Protein AF-A0AAX3BFB3-F1 (afdb_monomer_lite)

Sequence (237 aa):
MKQKYKVVHLINGIAAGATKRYEQYGPTQVRDIDVAFHPVLQYPDFSKLENIRQLGLVDVAVANEKDIERTNLFMGTSTTLWVDPLAEAGLLKSGVSVVAFADYDFEKDDPVYGMGPLAGAKILQRESMDRAAQKYGVKAVRICYPAMDTTALGAIPGGLLMFAMTTVILNEKNAFKNLKQLAFETMEMLKQDFNSRELRLDKAFQAILPEFHKRAEALTPADVPGVFEPLTKLDLP

Organism: NCBI:txid2828656

Foldseek 3Di:
DPDDAPADAAEDEDQPLQAAFEPVVPKDKDKAWQFAADPPQGFGDLLDLVRRPDIDIDIHHHDDPVSLVVCLCRLFQVLVVPLVVCVVVVRHAALQYEYEYEDAPDDLPPRGCNRHSVVVRVVNNVVNQVCSCVVHNHQYEYEHDAQARDSSLVSHRRSNLRVQQLQLVCVVVVNDDEPVRSVVQVCVCNDSPNRDNYDYPCPSVVVCVVVSVVCSVVDDRVCSSVSRVVVSVDPHD

pLDDT: mean 91.34, std 9.09, range [43.41, 98.69]

InterPro domains:
  IPR024910 Trans-2-enoyl-CoA reductase catalytic domain, putative [PF12241] (54-177)

Secondary structure (DSSP, 8-state):
-----S---EEE----S-SEEEGGG--EEEEEEEEPBPTTT-SB--SSGGGEEEEEEEEEEEE-HHHHHHHIIIIIIHHHHHHHHHHHTT---TTT-EEEEEE----TT-TTTTSSHHHHHHHHHHHHHHHHHHHH--EEEEEE------TTGGGSTTHHHHHHHHHHHHHHTT----HHHHHHHHGGGGSTT---SEEE--HHHHHHHHHHHHHHHH--TTTHHHHHGGGGGS---

Structure (mmCIF, N/CA/C/O backbone):
data_AF-A0AAX3BFB3-F1
#
_entry.id   AF-A0AAX3BFB3-F1
#
loop_
_atom_site.group_PDB
_atom_site.id
_atom_site.type_symbol
_atom_site.label_atom_id
_atom_site.label_alt_id
_atom_site.label_comp_id
_atom_site.label_asym_id
_atom_site.label_entity_id
_atom_site.label_seq_id
_atom_site.pdbx_PDB_ins_code
_atom_site.Cartn_x
_atom_site.Cartn_y
_atom_site.Cartn_z
_atom_site.occupancy
_atom_site.B_iso_or_equiv
_atom_site.auth_seq_id
_atom_site.auth_comp_id
_atom_site.auth_asym_id
_atom_site.auth_atom_id
_atom_site.pdbx_PDB_model_num
ATOM 1 N N . MET A 1 1 ? -35.872 5.175 16.035 1.00 43.41 1 MET A N 1
ATOM 2 C CA . MET A 1 1 ? -34.767 4.324 15.534 1.00 43.41 1 MET A CA 1
ATOM 3 C C . MET A 1 1 ? -33.843 3.967 16.699 1.00 43.41 1 MET A C 1
ATOM 5 O O . MET A 1 1 ? -32.988 4.773 17.024 1.00 43.41 1 MET A O 1
ATOM 9 N N . LYS A 1 2 ? -34.046 2.848 17.410 1.00 44.84 2 LYS A N 1
ATOM 10 C CA . LYS A 1 2 ? -33.266 2.529 18.633 1.00 44.84 2 LYS A CA 1
ATOM 11 C C . LYS A 1 2 ? -32.887 1.047 18.771 1.00 44.84 2 LYS A C 1
ATOM 13 O O . LYS A 1 2 ? -32.897 0.489 19.855 1.00 44.84 2 LYS A O 1
ATOM 18 N N . GLN A 1 3 ? -32.522 0.421 17.664 1.00 62.69 3 GLN A N 1
ATOM 19 C CA . GLN A 1 3 ? -31.700 -0.790 17.629 1.00 62.69 3 GLN A CA 1
ATOM 20 C C . GLN A 1 3 ? -31.008 -0.746 16.278 1.00 62.69 3 GLN A C 1
ATOM 22 O O . GLN A 1 3 ? -31.730 -0.742 15.285 1.00 62.69 3 GLN A O 1
ATOM 27 N N . LYS A 1 4 ? -29.677 -0.655 16.179 1.00 55.84 4 LYS A N 1
ATOM 28 C CA . LYS A 1 4 ? -29.073 -0.869 14.851 1.00 55.84 4 LYS A CA 1
ATOM 29 C C . LYS A 1 4 ? -27.641 -1.387 14.826 1.00 55.84 4 LYS A C 1
ATOM 31 O O . LYS A 1 4 ? -27.364 -2.210 13.968 1.00 55.84 4 LYS A O 1
ATOM 36 N N . TYR A 1 5 ? -26.775 -1.043 15.780 1.00 60.38 5 TYR A N 1
ATOM 37 C CA . TYR A 1 5 ? -25.385 -1.522 15.756 1.00 60.38 5 TYR A CA 1
ATOM 38 C C . TYR A 1 5 ? -24.946 -2.025 17.134 1.00 60.38 5 TYR A C 1
ATOM 40 O O . TYR A 1 5 ? -25.102 -1.323 18.127 1.00 60.38 5 TYR A O 1
ATOM 48 N N . LYS A 1 6 ? -24.449 -3.270 17.196 1.00 70.69 6 LYS A N 1
ATOM 49 C CA . LYS A 1 6 ? -23.892 -3.884 18.422 1.00 70.69 6 LYS A CA 1
ATOM 50 C C . LYS A 1 6 ? -22.388 -3.618 18.582 1.00 70.69 6 LYS A C 1
ATOM 52 O O . LYS A 1 6 ? -21.855 -3.815 19.671 1.00 70.69 6 LYS A O 1
ATOM 57 N N . VAL A 1 7 ? -21.725 -3.252 17.486 1.00 79.31 7 VAL A N 1
ATOM 58 C CA . VAL A 1 7 ? -20.286 -3.018 17.358 1.00 79.31 7 VAL A CA 1
ATOM 59 C C . VAL A 1 7 ? -20.035 -2.265 16.046 1.00 79.31 7 VAL A C 1
ATOM 61 O O . VAL A 1 7 ? -20.737 -2.513 15.063 1.00 79.31 7 VAL A O 1
ATOM 64 N N . VAL A 1 8 ? -19.051 -1.368 16.023 1.00 81.06 8 VAL A N 1
ATOM 65 C CA . VAL A 1 8 ? -18.468 -0.806 14.796 1.00 81.06 8 VAL A CA 1
ATOM 66 C C . VAL A 1 8 ? -17.031 -1.303 14.650 1.00 81.06 8 VAL A C 1
ATOM 68 O O . VAL A 1 8 ? -16.274 -1.336 15.627 1.00 81.06 8 VAL A O 1
ATOM 71 N N . HIS A 1 9 ? -16.675 -1.697 13.426 1.00 85.12 9 HIS A N 1
ATOM 72 C CA . HIS A 1 9 ? -15.298 -1.940 13.011 1.00 85.12 9 HIS A CA 1
ATOM 73 C C . HIS A 1 9 ? -14.845 -0.763 12.147 1.00 85.12 9 HIS A C 1
ATOM 75 O O . HIS A 1 9 ? -15.532 -0.398 11.194 1.00 85.12 9 HIS A O 1
ATOM 81 N N . LEU A 1 10 ? -13.712 -0.162 12.497 1.00 83.69 10 LEU A N 1
ATOM 82 C CA . LEU A 1 10 ? -13.090 0.914 11.736 1.00 83.69 10 LEU A CA 1
ATOM 83 C C . LEU A 1 10 ? -11.889 0.332 10.997 1.00 83.69 10 LEU A C 1
ATOM 85 O O . LEU A 1 10 ? -10.962 -0.148 11.640 1.00 83.69 10 LEU A O 1
ATOM 89 N N . ILE A 1 11 ? -11.897 0.384 9.668 1.00 79.75 11 ILE A N 1
ATOM 90 C CA . ILE A 1 11 ? -10.780 -0.075 8.838 1.00 79.75 11 ILE A CA 1
ATOM 91 C C . ILE A 1 11 ? -10.316 1.119 8.009 1.00 79.75 11 ILE A C 1
ATOM 93 O O . ILE A 1 11 ? -11.061 1.606 7.163 1.00 79.75 11 ILE A O 1
ATOM 97 N N . ASN A 1 12 ? -9.117 1.623 8.295 1.00 74.50 12 ASN A N 1
ATOM 98 C CA . ASN A 1 12 ? -8.565 2.805 7.644 1.00 74.50 12 ASN A CA 1
ATOM 99 C C . ASN A 1 12 ? -7.602 2.417 6.510 1.00 74.50 12 ASN A C 1
ATOM 101 O O . ASN A 1 12 ? -6.737 1.553 6.670 1.00 74.50 12 ASN A O 1
ATOM 105 N N . GLY A 1 13 ? -7.745 3.084 5.370 1.00 61.12 13 GLY A N 1
ATOM 106 C CA . GLY A 1 13 ? -6.920 2.914 4.179 1.00 61.12 13 GLY A CA 1
ATOM 107 C C . GLY A 1 13 ? -6.888 4.224 3.409 1.00 61.12 13 GLY A C 1
ATOM 108 O O . GLY A 1 13 ? -7.548 4.362 2.386 1.00 61.12 13 GLY A O 1
ATOM 109 N N . ILE A 1 14 ? -6.188 5.222 3.941 1.00 59.72 14 ILE A N 1
ATOM 110 C CA . ILE A 1 14 ? -5.950 6.483 3.233 1.00 59.72 14 ILE A CA 1
ATOM 111 C C . ILE A 1 14 ? -4.568 6.398 2.591 1.00 59.72 14 ILE A C 1
ATOM 113 O O . ILE A 1 14 ? -3.682 5.742 3.130 1.00 59.72 14 ILE A O 1
ATOM 117 N N . ALA A 1 15 ? -4.403 7.044 1.439 1.00 54.50 15 ALA A N 1
ATOM 118 C CA . ALA A 1 15 ? -3.123 7.298 0.791 1.00 54.50 15 ALA A CA 1
ATOM 119 C C . ALA A 1 15 ? -3.117 8.755 0.312 1.00 54.50 15 ALA A C 1
ATOM 121 O O . ALA A 1 15 ? -3.506 9.059 -0.811 1.00 54.50 15 ALA A O 1
ATOM 122 N N . ALA A 1 16 ? -2.748 9.683 1.193 1.00 49.84 16 ALA A N 1
ATOM 123 C CA . ALA A 1 16 ? -2.649 11.103 0.869 1.00 49.84 16 ALA A CA 1
ATOM 124 C C . ALA A 1 16 ? -1.232 11.606 1.173 1.00 49.84 16 ALA A C 1
ATOM 126 O O . ALA A 1 16 ? -0.739 11.436 2.284 1.00 49.84 16 ALA A O 1
ATOM 127 N N . GLY A 1 17 ? -0.581 12.236 0.187 1.00 55.94 17 GLY A N 1
ATOM 128 C CA . GLY A 1 17 ? 0.722 12.907 0.363 1.00 55.94 17 GLY A CA 1
ATOM 129 C C . GLY A 1 17 ? 1.961 11.999 0.367 1.00 55.94 17 GLY A C 1
ATOM 130 O O . GLY A 1 17 ? 3.058 12.458 0.655 1.00 55.94 17 GLY A O 1
ATOM 131 N N . ALA A 1 18 ? 1.789 10.731 0.012 1.00 63.47 18 ALA A N 1
ATOM 132 C CA . ALA A 1 18 ? 2.694 9.619 0.280 1.00 63.47 18 ALA A CA 1
ATOM 133 C C . ALA A 1 18 ? 3.737 9.319 -0.824 1.00 63.47 18 ALA A C 1
ATOM 135 O O . ALA A 1 18 ? 4.092 8.167 -1.040 1.00 63.47 18 ALA A O 1
ATOM 136 N N . THR A 1 19 ? 4.193 10.327 -1.568 1.00 82.88 19 THR A N 1
ATOM 137 C CA . THR A 1 19 ? 4.954 10.116 -2.822 1.00 82.88 19 THR A CA 1
ATOM 138 C C . THR A 1 19 ? 6.332 10.781 -2.822 1.00 82.88 19 THR A C 1
ATOM 140 O O . THR A 1 19 ? 6.953 10.945 -3.870 1.00 82.88 19 THR A O 1
ATOM 143 N N . LYS A 1 20 ? 6.795 11.215 -1.646 1.00 91.19 20 LYS A N 1
ATOM 144 C CA . LYS A 1 20 ? 7.982 12.059 -1.474 1.00 91.19 20 LYS A CA 1
ATOM 145 C C . LYS A 1 20 ? 8.988 11.447 -0.509 1.00 91.19 20 LYS A C 1
ATOM 147 O O . LYS A 1 20 ? 8.618 10.625 0.323 1.00 91.19 20 LYS A O 1
ATOM 152 N N . ARG A 1 21 ? 10.231 11.923 -0.567 1.00 94.00 21 ARG A N 1
ATOM 153 C CA . ARG A 1 21 ? 11.348 11.518 0.301 1.00 94.00 21 ARG A CA 1
ATOM 154 C C . ARG A 1 21 ? 11.736 12.628 1.281 1.00 94.00 21 ARG A C 1
ATOM 156 O O . ARG A 1 21 ? 11.538 13.803 0.979 1.00 94.00 21 ARG A O 1
ATOM 163 N N . TYR A 1 22 ? 12.283 12.291 2.450 1.00 95.25 22 TYR A N 1
ATOM 164 C CA . TYR A 1 22 ? 12.815 13.301 3.373 1.00 95.25 22 TYR A CA 1
ATOM 165 C C . TYR A 1 22 ? 14.034 14.023 2.783 1.00 95.25 22 TYR A C 1
ATOM 167 O O . TYR A 1 22 ? 14.880 13.403 2.139 1.00 95.25 22 TYR A O 1
ATOM 175 N N . GLU A 1 23 ? 14.158 15.320 3.078 1.00 94.81 23 GLU A N 1
ATOM 176 C CA . GLU A 1 23 ? 15.233 16.193 2.579 1.00 94.81 23 GLU A CA 1
ATOM 177 C C . GLU A 1 23 ? 16.641 15.669 2.878 1.00 94.81 23 GLU A C 1
ATOM 179 O O . GLU A 1 23 ? 17.508 15.722 2.010 1.00 94.81 23 GLU A O 1
ATOM 184 N N . GLN A 1 24 ? 16.852 15.073 4.056 1.00 95.00 24 GLN A N 1
ATOM 185 C CA . GLN A 1 24 ? 18.150 14.525 4.470 1.00 95.00 24 GLN A CA 1
ATOM 186 C C . GLN A 1 24 ? 18.709 13.437 3.539 1.00 95.00 24 GLN A C 1
ATOM 188 O O . GLN A 1 24 ? 19.899 13.138 3.596 1.00 95.00 24 GLN A O 1
ATOM 193 N N . TYR A 1 25 ? 17.865 12.832 2.701 1.00 95.00 25 TYR A N 1
ATOM 194 C CA . TYR A 1 25 ? 18.285 11.822 1.734 1.00 95.00 25 TYR A CA 1
ATOM 195 C C . TYR A 1 25 ? 18.466 12.364 0.310 1.00 95.00 25 TYR A C 1
ATOM 197 O O . TYR A 1 25 ? 18.894 11.614 -0.567 1.00 95.00 25 TYR A O 1
ATOM 205 N N . GLY A 1 26 ? 18.160 13.643 0.079 1.00 92.31 26 GLY A N 1
ATOM 206 C CA . GLY A 1 26 ? 18.290 14.305 -1.215 1.00 92.31 26 GLY A CA 1
ATOM 207 C C . GLY A 1 26 ? 17.305 13.824 -2.293 1.00 92.31 26 GLY A C 1
ATOM 208 O O . GLY A 1 26 ? 16.506 12.906 -2.073 1.00 92.31 26 GLY A O 1
ATOM 209 N N . PRO A 1 27 ? 17.335 14.464 -3.477 1.00 92.12 27 PRO A N 1
ATOM 210 C CA . PRO A 1 27 ? 16.568 14.020 -4.634 1.00 92.12 27 PRO A CA 1
ATOM 211 C C . PRO A 1 27 ? 17.094 12.679 -5.155 1.00 92.12 27 PRO A C 1
ATOM 213 O O . PRO A 1 27 ? 18.276 12.358 -5.036 1.00 92.12 27 PRO A O 1
ATOM 216 N N . THR A 1 28 ? 16.215 11.897 -5.772 1.00 96.38 28 THR A N 1
ATOM 217 C CA . THR A 1 28 ? 16.587 10.629 -6.402 1.00 96.38 28 THR A CA 1
ATOM 218 C C . THR A 1 28 ? 15.657 10.313 -7.565 1.00 96.38 28 THR A C 1
ATOM 220 O O . THR A 1 28 ? 14.634 10.974 -7.747 1.00 96.38 28 THR A O 1
ATOM 223 N N . GLN A 1 29 ? 16.005 9.277 -8.318 1.00 96.69 29 GLN A N 1
ATOM 224 C CA . GLN A 1 29 ? 15.163 8.710 -9.354 1.00 96.69 29 GLN A CA 1
ATOM 225 C C . GLN A 1 29 ? 14.960 7.230 -9.085 1.00 96.69 29 GLN A C 1
ATOM 227 O O . GLN A 1 29 ? 15.874 6.542 -8.630 1.00 96.69 29 GLN A O 1
ATOM 232 N N . VAL A 1 30 ? 13.766 6.743 -9.392 1.00 96.00 30 VAL A N 1
ATOM 233 C CA . VAL A 1 30 ? 13.433 5.321 -9.309 1.00 96.00 30 VAL A CA 1
ATOM 234 C C . VAL A 1 30 ? 12.957 4.820 -10.653 1.00 96.00 30 VAL A C 1
ATOM 236 O O . VAL A 1 30 ? 12.479 5.588 -11.485 1.00 96.00 30 VAL A O 1
ATOM 239 N N . ARG A 1 31 ? 13.106 3.518 -10.876 1.00 96.94 31 ARG A N 1
ATOM 240 C CA . ARG A 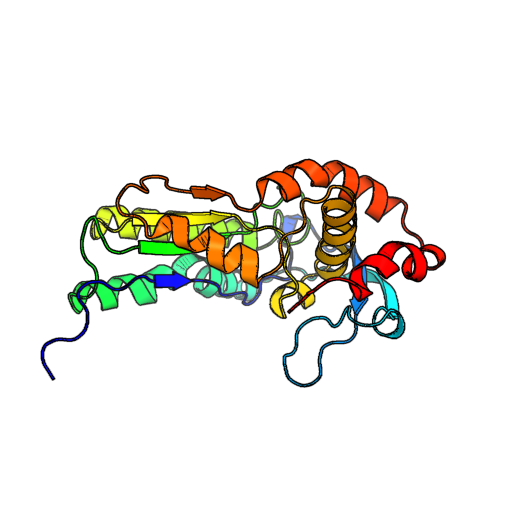1 31 ? 12.567 2.875 -12.068 1.00 96.94 31 ARG A CA 1
ATOM 241 C C . ARG A 1 31 ? 11.066 2.698 -11.912 1.00 96.94 31 ARG A C 1
ATOM 243 O O . ARG A 1 31 ? 10.620 2.229 -10.870 1.00 96.94 31 ARG A O 1
ATOM 250 N N . ASP A 1 32 ? 10.318 3.019 -12.956 1.00 97.44 32 ASP A N 1
ATOM 251 C CA . ASP A 1 32 ? 8.876 2.800 -12.985 1.00 97.44 32 ASP A CA 1
ATOM 252 C C . ASP A 1 32 ? 8.369 2.546 -14.407 1.00 97.44 32 ASP A C 1
ATOM 254 O O . ASP A 1 32 ? 9.102 2.731 -15.387 1.00 97.44 32 ASP A O 1
ATOM 258 N N . ILE A 1 33 ? 7.113 2.123 -14.513 1.00 97.31 33 ILE A N 1
ATOM 259 C CA . ILE A 1 33 ? 6.403 1.973 -15.782 1.00 97.31 33 ILE A CA 1
ATOM 260 C C . ILE A 1 33 ? 5.248 2.973 -15.884 1.00 97.31 33 ILE A C 1
ATOM 262 O O . ILE A 1 33 ? 4.523 3.192 -14.920 1.00 97.31 33 ILE A O 1
ATOM 266 N N . ASP A 1 34 ? 5.055 3.560 -17.064 1.00 96.06 34 ASP A N 1
ATOM 267 C CA . ASP A 1 34 ? 3.852 4.331 -17.390 1.00 96.06 34 ASP A CA 1
ATOM 268 C C . ASP A 1 34 ? 2.753 3.370 -17.842 1.00 96.06 34 ASP A C 1
ATOM 270 O O . ASP A 1 34 ? 2.921 2.634 -18.821 1.00 96.06 34 ASP A O 1
ATOM 274 N N . VAL A 1 35 ? 1.631 3.384 -17.126 1.00 96.69 35 VAL A N 1
ATOM 275 C CA . VAL A 1 35 ? 0.471 2.537 -17.399 1.00 96.69 35 VAL A CA 1
ATOM 276 C C . VAL A 1 35 ? -0.757 3.423 -17.566 1.00 96.69 35 VAL A C 1
ATOM 278 O O . VAL A 1 35 ? -1.014 4.317 -16.759 1.00 96.69 35 VAL A O 1
ATOM 281 N N . ALA A 1 36 ? -1.540 3.182 -18.618 1.00 95.88 36 ALA A N 1
ATOM 282 C CA . ALA A 1 36 ? -2.833 3.830 -18.793 1.00 95.88 36 ALA A CA 1
ATOM 283 C C . ALA A 1 36 ? -3.753 3.532 -17.602 1.00 95.88 36 ALA A C 1
ATOM 285 O O . ALA A 1 36 ? -3.730 2.438 -17.056 1.00 95.88 36 ALA A O 1
ATOM 286 N N . PHE A 1 37 ? -4.600 4.482 -17.217 1.00 94.44 37 PHE A N 1
ATOM 287 C CA . PHE A 1 37 ? -5.579 4.265 -16.154 1.00 94.44 37 PHE A CA 1
ATOM 288 C C . PHE A 1 37 ? -6.947 3.969 -16.753 1.00 94.44 37 PHE A C 1
ATOM 290 O O . PHE A 1 37 ? -7.336 4.574 -17.757 1.00 94.44 37 PHE A O 1
ATOM 297 N N . HIS A 1 38 ? -7.704 3.091 -16.097 1.00 92.81 38 HIS A N 1
ATOM 298 C CA . HIS A 1 38 ? -9.086 2.831 -16.461 1.00 92.81 38 HIS A CA 1
ATOM 299 C C . HIS A 1 38 ? -9.881 4.156 -16.406 1.00 92.81 38 HIS A C 1
ATOM 301 O O . HIS A 1 38 ? -9.900 4.815 -15.362 1.00 92.81 38 HIS A O 1
ATOM 307 N N . PRO A 1 39 ? -10.597 4.554 -17.476 1.00 89.75 39 PRO A N 1
ATOM 308 C CA . PRO A 1 39 ? -11.130 5.914 -17.626 1.00 89.75 39 PRO A CA 1
ATOM 309 C C . PRO A 1 39 ? -12.192 6.298 -16.586 1.00 89.75 39 PRO A C 1
ATOM 311 O O . PRO A 1 39 ? -12.394 7.478 -16.318 1.00 89.75 39 PRO A O 1
ATOM 314 N N . VAL A 1 40 ? -12.880 5.304 -16.013 1.00 90.19 40 VAL A N 1
ATOM 315 C CA . VAL A 1 40 ? -13.917 5.501 -14.981 1.00 90.19 40 VAL A CA 1
ATOM 316 C C . VAL A 1 40 ? -13.414 5.156 -13.579 1.00 90.19 40 VAL A C 1
ATOM 318 O O . VAL A 1 40 ? -13.479 5.987 -12.682 1.00 90.19 40 VAL A O 1
ATOM 321 N N . LEU A 1 41 ? -12.924 3.930 -13.383 1.00 88.12 41 LEU A N 1
ATOM 322 C CA . LEU A 1 41 ? -12.527 3.403 -12.075 1.00 88.12 41 LEU A CA 1
ATOM 323 C C . LEU A 1 41 ? -11.150 3.889 -11.591 1.00 88.12 41 LEU A C 1
ATOM 325 O O . LEU A 1 41 ? -10.841 3.732 -10.416 1.00 88.12 41 LEU A O 1
ATOM 329 N N . GLN A 1 42 ? -10.351 4.509 -12.468 1.00 89.31 42 GLN A N 1
ATOM 330 C CA . GLN A 1 42 ? -9.072 5.148 -12.138 1.00 89.31 42 GLN A CA 1
ATOM 331 C C . GLN A 1 42 ? -8.044 4.234 -11.450 1.00 89.31 42 GLN A C 1
ATOM 333 O O . GLN A 1 42 ? -7.218 4.715 -10.676 1.00 89.31 42 GLN A O 1
ATOM 338 N N . TYR A 1 43 ? -8.045 2.934 -11.731 1.00 90.56 43 TYR A N 1
ATOM 339 C CA . TYR A 1 43 ? -6.921 2.051 -11.408 1.00 90.56 43 TYR A CA 1
ATOM 340 C C . TYR A 1 43 ? -5.987 1.894 -12.623 1.00 90.56 43 TYR A C 1
ATOM 342 O O . TYR A 1 43 ? -6.419 2.169 -13.749 1.00 90.56 43 TYR A O 1
ATOM 350 N N . PRO A 1 44 ? -4.725 1.471 -12.433 1.00 93.88 44 PRO A N 1
ATOM 351 C CA . PRO A 1 44 ? -3.808 1.192 -13.540 1.00 93.88 44 PRO A CA 1
ATOM 352 C C . PRO A 1 44 ? -4.285 -0.011 -14.369 1.00 93.88 44 PRO A C 1
ATOM 354 O O . PRO A 1 44 ? -4.455 -1.108 -13.847 1.00 93.88 44 PRO A O 1
ATOM 357 N N . ASP A 1 45 ? -4.517 0.185 -15.663 1.00 95.19 45 ASP A N 1
ATOM 358 C CA . ASP A 1 45 ? -5.148 -0.793 -16.547 1.00 95.19 45 ASP A CA 1
ATOM 359 C C . ASP A 1 45 ? -4.111 -1.708 -17.217 1.00 95.19 45 ASP A C 1
ATOM 361 O O . ASP A 1 45 ? -3.560 -1.398 -18.274 1.00 95.19 45 ASP A O 1
ATOM 365 N N . PHE A 1 46 ? -3.891 -2.879 -16.623 1.00 95.31 46 PHE A N 1
ATOM 366 C CA . PHE A 1 46 ? -3.019 -3.927 -17.161 1.00 95.31 46 PHE A CA 1
ATOM 367 C C . PHE A 1 46 ? -3.741 -4.930 -18.081 1.00 95.31 46 PHE A C 1
ATOM 369 O O . PHE A 1 46 ? -3.143 -5.931 -18.478 1.00 95.31 46 PHE A O 1
ATOM 376 N N . SER A 1 47 ? -5.009 -4.690 -18.443 1.00 93.50 47 SER A N 1
ATOM 377 C CA . SER A 1 47 ? -5.798 -5.631 -19.259 1.00 93.50 47 SER A CA 1
ATOM 378 C C . SER A 1 47 ? -5.259 -5.804 -20.682 1.00 93.50 47 SER A C 1
ATOM 380 O O . SER A 1 47 ? -5.545 -6.802 -21.346 1.00 93.50 47 SER A O 1
ATOM 382 N N . LYS A 1 48 ? -4.452 -4.848 -21.158 1.00 94.88 48 LYS A N 1
ATOM 383 C CA . LYS A 1 48 ? -3.826 -4.870 -22.479 1.00 94.88 48 LYS A CA 1
ATOM 384 C C . LYS A 1 48 ? -2.379 -4.411 -22.413 1.00 94.88 48 LYS A C 1
ATOM 386 O O . LYS A 1 48 ? -2.058 -3.444 -21.729 1.00 94.88 48 LYS A O 1
ATOM 391 N N . LEU A 1 49 ? -1.522 -5.035 -23.220 1.00 94.94 49 LEU A N 1
ATOM 392 C CA . LEU A 1 49 ? -0.113 -4.646 -23.320 1.00 94.94 49 LEU A CA 1
ATOM 393 C C . LEU A 1 49 ? 0.080 -3.206 -23.811 1.00 94.94 49 LEU A C 1
ATOM 395 O O . LEU A 1 49 ? 0.976 -2.524 -23.331 1.00 94.94 49 LEU A O 1
ATOM 399 N N . GLU A 1 50 ? -0.780 -2.721 -24.711 1.00 95.75 50 GLU A N 1
ATOM 400 C CA . GLU A 1 50 ? -0.739 -1.343 -25.233 1.00 95.75 50 GLU A CA 1
ATOM 401 C C . GLU A 1 50 ? -0.909 -0.264 -24.150 1.00 95.75 50 GLU A C 1
ATOM 403 O O . GLU A 1 50 ? -0.532 0.890 -24.356 1.00 95.75 50 GLU A O 1
ATOM 408 N N . ASN A 1 51 ? -1.448 -0.637 -22.986 1.00 96.50 51 ASN A N 1
ATOM 409 C CA . ASN A 1 51 ? -1.582 0.268 -21.856 1.00 96.50 51 ASN A CA 1
ATOM 410 C C . ASN A 1 51 ? -0.271 0.453 -21.090 1.00 96.50 51 ASN A C 1
ATOM 412 O O . ASN A 1 51 ? -0.142 1.466 -20.412 1.00 96.50 51 ASN A O 1
ATOM 416 N N . ILE A 1 52 ? 0.690 -0.471 -21.200 1.00 96.31 52 ILE A N 1
ATOM 417 C CA . ILE A 1 52 ? 2.025 -0.346 -20.605 1.00 96.31 52 ILE A CA 1
ATOM 418 C C . ILE A 1 52 ? 2.912 0.380 -21.619 1.00 96.31 52 ILE A C 1
ATOM 420 O O . ILE A 1 52 ? 3.456 -0.213 -22.549 1.00 96.31 52 ILE A O 1
ATOM 424 N N . ARG A 1 53 ? 3.009 1.699 -21.474 1.00 94.81 53 ARG A N 1
ATOM 425 C CA . ARG A 1 53 ? 3.506 2.602 -22.521 1.00 94.81 53 ARG A CA 1
ATOM 426 C C . ARG A 1 53 ? 5.017 2.742 -22.515 1.00 94.81 53 ARG A C 1
ATOM 428 O O . ARG A 1 53 ? 5.633 2.830 -23.574 1.00 94.81 53 ARG A O 1
ATOM 435 N N . GLN A 1 54 ? 5.609 2.812 -21.326 1.00 95.12 54 GLN A N 1
ATOM 436 C CA . GLN A 1 54 ? 7.025 3.122 -21.176 1.00 95.12 54 GLN A CA 1
ATOM 437 C C . GLN A 1 54 ? 7.592 2.528 -19.889 1.00 95.12 54 GLN A C 1
ATOM 439 O O . GLN A 1 54 ? 6.905 2.448 -18.882 1.00 95.12 54 GLN A O 1
ATOM 444 N N . LEU A 1 55 ? 8.874 2.171 -19.925 1.00 97.56 55 LEU A N 1
ATOM 445 C CA . LEU A 1 55 ? 9.721 1.945 -18.755 1.00 97.56 55 LEU A CA 1
ATOM 446 C C . LEU A 1 55 ? 10.755 3.068 -18.699 1.00 97.56 55 LEU A C 1
ATOM 448 O O . LEU A 1 55 ? 11.393 3.372 -19.711 1.00 97.56 55 LEU A O 1
ATOM 452 N N . GLY A 1 56 ? 10.934 3.680 -17.534 1.00 96.81 56 GLY A N 1
ATOM 453 C CA . GLY A 1 56 ? 11.831 4.821 -17.395 1.00 96.81 56 GLY A CA 1
ATOM 454 C C . GLY A 1 56 ? 12.230 5.113 -15.958 1.00 96.81 56 GLY A C 1
ATOM 455 O O . GLY A 1 56 ? 11.926 4.354 -15.039 1.00 96.81 56 GLY A O 1
ATOM 456 N N . LEU A 1 57 ? 12.949 6.220 -15.800 1.00 97.19 57 LEU A N 1
ATOM 457 C CA . LEU A 1 57 ? 13.270 6.804 -14.505 1.00 97.19 57 LEU A CA 1
ATOM 458 C C . LEU A 1 57 ? 12.259 7.906 -14.194 1.00 97.19 57 LEU A C 1
ATOM 460 O O . LEU A 1 57 ? 11.956 8.726 -15.062 1.00 97.19 57 LEU A O 1
ATOM 464 N N . VAL A 1 58 ? 11.763 7.923 -12.962 1.00 95.56 58 VAL A N 1
ATOM 465 C CA . VAL A 1 58 ? 10.849 8.945 -12.447 1.00 95.56 58 VAL A CA 1
ATOM 466 C C . VAL A 1 58 ? 11.465 9.621 -11.229 1.00 95.56 58 VAL A C 1
ATOM 468 O O . VAL A 1 58 ? 12.086 8.967 -10.387 1.00 95.56 58 VAL A O 1
ATOM 471 N N . ASP A 1 59 ? 11.306 10.938 -11.145 1.00 95.56 59 ASP A N 1
ATOM 472 C CA . ASP A 1 59 ? 11.827 11.723 -10.030 1.00 95.56 59 ASP A CA 1
ATOM 473 C C . ASP A 1 59 ? 11.022 11.467 -8.753 1.00 95.56 59 ASP A C 1
ATOM 475 O O . ASP A 1 59 ? 9.789 11.508 -8.744 1.00 95.56 59 ASP A O 1
ATOM 479 N N . VAL A 1 60 ? 11.732 11.282 -7.642 1.00 94.88 60 VAL A N 1
ATOM 480 C CA . VAL A 1 60 ? 11.133 11.293 -6.306 1.00 94.88 60 VAL A CA 1
ATOM 481 C C . VAL A 1 60 ? 11.302 12.685 -5.719 1.00 94.88 60 VAL A C 1
ATOM 483 O O . VAL A 1 60 ? 12.410 13.114 -5.386 1.00 94.88 60 VAL A O 1
ATOM 486 N N . ALA A 1 61 ? 10.189 13.402 -5.580 1.00 92.56 61 ALA A N 1
ATOM 487 C CA . ALA A 1 61 ? 10.201 14.744 -5.017 1.00 92.56 61 ALA A CA 1
ATOM 488 C C . ALA A 1 61 ? 10.583 14.736 -3.526 1.00 92.56 61 ALA A C 1
ATOM 490 O O . ALA A 1 61 ? 10.246 13.820 -2.773 1.00 92.56 61 ALA A O 1
ATOM 491 N N . VAL A 1 62 ? 11.243 15.805 -3.083 1.00 94.56 62 VAL A N 1
ATOM 492 C CA . VAL A 1 62 ? 11.576 16.020 -1.671 1.00 94.56 62 VAL A CA 1
ATOM 493 C C . VAL A 1 62 ? 10.372 16.617 -0.936 1.00 94.56 62 VAL A C 1
ATOM 495 O O . VAL A 1 62 ? 9.692 17.515 -1.440 1.00 94.56 62 VAL A O 1
ATOM 498 N N . ALA A 1 63 ? 10.083 16.092 0.252 1.00 93.75 63 ALA A N 1
ATOM 499 C CA . ALA A 1 63 ? 9.024 16.566 1.131 1.00 93.75 63 ALA A CA 1
ATOM 500 C C . ALA A 1 63 ? 9.460 17.829 1.880 1.00 93.75 63 ALA A C 1
ATOM 502 O O . ALA A 1 63 ? 10.515 17.840 2.510 1.00 93.75 63 ALA A O 1
ATOM 503 N N . ASN A 1 64 ? 8.617 18.862 1.862 1.00 93.31 64 ASN A N 1
ATOM 504 C CA . ASN A 1 64 ? 8.751 19.990 2.782 1.00 93.31 64 ASN A CA 1
ATOM 505 C C . ASN A 1 64 ? 8.006 19.716 4.104 1.00 93.31 64 ASN A C 1
ATOM 507 O O . ASN A 1 64 ? 7.288 18.724 4.241 1.00 93.31 64 ASN A O 1
ATOM 511 N N . GLU A 1 65 ? 8.129 20.623 5.073 1.00 94.19 65 GLU A N 1
ATOM 512 C CA . GLU A 1 65 ? 7.471 20.494 6.383 1.00 94.19 65 GLU A CA 1
ATOM 513 C C . GLU A 1 65 ? 5.951 20.290 6.280 1.00 94.19 65 GLU A C 1
ATOM 515 O O . GLU A 1 65 ? 5.395 19.433 6.965 1.00 94.19 65 GLU A O 1
ATOM 520 N N . LYS A 1 66 ? 5.276 21.008 5.372 1.00 92.75 66 LYS A N 1
ATOM 521 C CA . LYS A 1 66 ? 3.823 20.880 5.164 1.00 92.75 66 LYS A CA 1
ATOM 522 C C . LYS A 1 66 ? 3.442 19.521 4.583 1.00 92.75 66 LYS A C 1
ATOM 524 O O . LYS A 1 66 ? 2.387 18.984 4.918 1.00 92.75 66 LYS A O 1
ATOM 529 N N . ASP A 1 67 ? 4.272 18.956 3.706 1.00 91.69 67 ASP A N 1
ATOM 530 C CA . ASP A 1 67 ? 4.072 17.599 3.196 1.00 91.69 67 ASP A CA 1
ATOM 531 C C . ASP A 1 67 ? 4.154 16.576 4.334 1.00 91.69 67 ASP A C 1
ATOM 533 O O . ASP A 1 67 ? 3.315 15.675 4.403 1.00 91.69 67 ASP A O 1
ATOM 537 N N . ILE A 1 68 ? 5.125 16.736 5.238 1.00 92.69 68 ILE A N 1
ATOM 538 C CA . ILE A 1 68 ? 5.326 15.855 6.394 1.00 92.69 68 ILE A CA 1
ATOM 539 C C . ILE A 1 68 ? 4.153 15.970 7.368 1.00 92.69 68 ILE A C 1
ATOM 541 O O . ILE A 1 68 ? 3.563 14.953 7.728 1.00 92.69 68 ILE A O 1
ATOM 545 N N . GLU A 1 69 ? 3.771 17.190 7.749 1.00 92.38 69 GLU A N 1
ATOM 546 C CA . GLU A 1 69 ? 2.635 17.453 8.639 1.00 92.38 69 GLU A CA 1
ATOM 547 C C . GLU A 1 69 ? 1.349 16.830 8.088 1.00 92.38 69 GLU A C 1
ATOM 549 O O . GLU A 1 69 ? 0.666 16.067 8.776 1.00 92.38 69 GLU A O 1
ATOM 554 N N . ARG A 1 70 ? 1.056 17.086 6.808 1.00 90.62 70 ARG A N 1
ATOM 555 C CA . ARG A 1 70 ? -0.118 16.537 6.129 1.00 90.62 70 ARG A CA 1
ATOM 556 C C . ARG A 1 70 ? -0.088 15.011 6.092 1.00 90.62 70 ARG A C 1
ATOM 558 O O . ARG A 1 70 ? -1.110 14.379 6.356 1.00 90.62 70 ARG A O 1
ATOM 565 N N . THR A 1 71 ? 1.061 14.417 5.776 1.00 91.12 71 THR A N 1
ATOM 566 C CA . THR A 1 71 ? 1.203 12.955 5.740 1.00 91.12 71 THR A CA 1
ATOM 567 C C . THR A 1 71 ? 0.968 12.368 7.129 1.00 91.12 71 THR A C 1
ATOM 569 O O . THR A 1 71 ? 0.156 11.461 7.273 1.00 91.12 71 THR A O 1
ATOM 572 N N . ASN A 1 72 ? 1.575 12.932 8.172 1.00 91.19 72 ASN A N 1
ATOM 573 C CA . ASN A 1 72 ? 1.381 12.478 9.548 1.00 91.19 72 ASN A CA 1
ATOM 574 C C . ASN A 1 72 ? -0.079 12.598 10.006 1.00 91.19 72 ASN A C 1
ATOM 576 O O . ASN A 1 72 ? -0.592 11.681 10.645 1.00 91.19 72 ASN A O 1
ATOM 580 N N . LEU A 1 73 ? -0.773 13.677 9.639 1.00 89.00 73 LEU A N 1
ATOM 581 C CA . LEU A 1 73 ? -2.184 13.863 9.976 1.00 89.00 73 LEU A CA 1
ATOM 582 C C . LEU A 1 73 ? -3.075 12.797 9.323 1.00 89.00 73 LEU A C 1
ATOM 584 O O . LEU A 1 73 ? -3.847 12.120 10.001 1.00 89.00 73 LEU A O 1
ATOM 588 N N . PHE A 1 74 ? -2.977 12.627 8.003 1.00 87.12 74 PHE A N 1
ATOM 589 C CA . PHE A 1 74 ? -3.901 11.759 7.267 1.00 87.12 74 PHE A CA 1
ATOM 590 C C . PHE A 1 74 ? -3.523 10.278 7.324 1.00 87.12 74 PHE A C 1
ATOM 592 O O . PHE A 1 74 ? -4.409 9.426 7.397 1.00 87.12 74 PHE A O 1
ATOM 599 N N . MET A 1 75 ? -2.228 9.969 7.321 1.00 87.88 75 MET A N 1
ATOM 600 C CA . MET A 1 75 ? -1.701 8.603 7.254 1.00 87.88 75 MET A CA 1
ATOM 601 C C . MET A 1 75 ? -1.255 8.060 8.613 1.00 87.88 75 MET A C 1
ATOM 603 O O . MET A 1 75 ? -1.061 6.853 8.731 1.00 87.88 75 MET A O 1
ATOM 607 N N . GLY A 1 76 ? -1.052 8.941 9.599 1.00 89.88 76 GLY A N 1
ATOM 608 C CA . GLY A 1 76 ? -0.558 8.598 10.930 1.00 89.88 76 GLY A CA 1
ATOM 609 C C . GLY A 1 76 ? -1.616 8.705 12.019 1.00 89.88 76 GLY A C 1
ATOM 610 O O . GLY A 1 76 ? -1.868 7.751 12.740 1.00 89.88 76 GLY A O 1
ATOM 611 N N . THR A 1 77 ? -2.264 9.857 12.167 1.00 90.69 77 THR A N 1
ATOM 612 C CA . THR A 1 77 ? -3.130 10.106 13.332 1.00 90.69 77 THR A CA 1
ATOM 613 C C . THR A 1 77 ? -4.617 10.116 13.008 1.00 90.69 77 THR A C 1
ATOM 615 O O . THR A 1 77 ? -5.433 10.148 13.929 1.00 90.69 77 THR A O 1
ATOM 618 N N . SER A 1 78 ? -5.015 10.003 11.738 1.00 88.94 78 SER A N 1
ATOM 619 C CA . SER A 1 78 ? -6.425 10.053 11.314 1.00 88.94 78 SER A CA 1
ATOM 620 C C . SER A 1 78 ? -7.318 9.012 11.992 1.00 88.94 78 SER A C 1
ATOM 622 O O . SER A 1 78 ? -8.504 9.254 12.198 1.00 88.94 78 SER A O 1
ATOM 624 N N . THR A 1 79 ? -6.751 7.887 12.431 1.00 89.44 79 THR A N 1
ATOM 625 C CA . THR A 1 79 ? -7.457 6.885 13.245 1.00 89.44 79 THR A CA 1
ATOM 626 C C . THR A 1 79 ? -8.071 7.495 14.502 1.00 89.44 79 THR A C 1
ATOM 628 O O . THR A 1 79 ? -9.200 7.173 14.861 1.00 89.44 79 THR A O 1
ATOM 631 N N . THR A 1 80 ? -7.364 8.417 15.152 1.00 88.56 80 THR A N 1
ATOM 632 C CA . THR A 1 80 ? -7.825 9.082 16.378 1.00 88.56 80 THR A CA 1
ATOM 633 C C . THR A 1 80 ? -9.080 9.922 16.147 1.00 88.56 80 THR A C 1
ATOM 635 O O . THR A 1 80 ? -10.005 9.862 16.954 1.00 88.56 80 THR A O 1
ATOM 638 N N . LEU A 1 81 ? -9.156 10.594 14.992 1.00 89.31 81 LEU A N 1
ATOM 639 C CA . LEU A 1 81 ? -10.283 11.437 14.582 1.00 89.31 81 LEU A CA 1
ATOM 640 C C . LEU A 1 81 ? -11.590 10.649 14.432 1.00 89.31 81 LEU A C 1
ATOM 642 O O . LEU A 1 81 ? -12.667 11.230 14.518 1.00 89.31 81 LEU A O 1
ATOM 646 N N . TRP A 1 82 ? -11.501 9.334 14.219 1.00 90.19 82 TRP A N 1
ATOM 647 C CA . TRP A 1 82 ? -12.659 8.451 14.091 1.00 90.19 82 TRP A CA 1
ATOM 648 C C . TRP A 1 82 ? -12.923 7.636 15.353 1.00 90.19 82 TRP A C 1
ATOM 650 O O . TRP A 1 82 ? -14.068 7.526 15.784 1.00 90.19 82 TRP A O 1
ATOM 660 N N . VAL A 1 83 ? -11.884 7.055 15.955 1.00 93.31 83 VAL A N 1
ATOM 661 C CA . VAL A 1 83 ? -12.039 6.164 17.113 1.00 93.31 83 VAL A CA 1
ATOM 662 C C . VAL A 1 83 ? -12.627 6.906 18.311 1.00 93.31 83 VAL A C 1
ATOM 664 O O . VAL A 1 83 ? -13.531 6.367 18.948 1.00 93.31 83 VAL A O 1
ATOM 667 N N . ASP A 1 84 ? -12.143 8.116 18.615 1.00 93.50 84 ASP A N 1
ATOM 668 C CA . ASP A 1 84 ? -12.577 8.850 19.810 1.00 93.50 84 ASP A CA 1
ATOM 669 C C . ASP A 1 84 ? -14.089 9.193 19.746 1.00 93.50 84 ASP A C 1
ATOM 671 O O . ASP A 1 84 ? -14.823 8.760 20.639 1.00 93.50 84 ASP A O 1
ATOM 675 N N . PRO A 1 85 ? -14.622 9.804 18.663 1.00 93.38 85 PRO A N 1
ATOM 676 C CA . PRO A 1 85 ? -16.064 10.053 18.542 1.00 93.38 85 PRO A CA 1
ATOM 677 C C . PRO A 1 85 ? -16.927 8.783 18.496 1.00 93.38 85 PRO A C 1
ATOM 679 O O . PRO A 1 85 ? -18.033 8.761 19.040 1.00 93.38 85 PRO A O 1
ATOM 682 N N . LEU A 1 86 ? -16.449 7.702 17.863 1.00 93.00 86 LEU A N 1
ATOM 683 C CA . LEU A 1 86 ? -17.176 6.426 17.841 1.00 93.00 86 LEU A CA 1
ATOM 684 C C . LEU A 1 86 ? -17.284 5.814 19.245 1.00 93.00 86 LEU A C 1
ATOM 686 O O . LEU A 1 86 ? -18.318 5.232 19.585 1.00 93.00 86 LEU A O 1
ATOM 690 N N . ALA A 1 87 ? -16.240 5.943 20.065 1.00 92.19 87 ALA A N 1
ATOM 691 C CA . ALA A 1 87 ? -16.264 5.498 21.453 1.00 92.19 87 ALA A CA 1
ATOM 692 C C . ALA A 1 87 ? -17.238 6.330 22.298 1.00 92.19 87 ALA A C 1
ATOM 694 O O . ALA A 1 87 ? -18.062 5.756 23.009 1.00 92.19 87 ALA A O 1
ATOM 695 N N . GLU A 1 88 ? -17.188 7.661 22.183 1.00 92.38 88 GLU A N 1
ATOM 696 C CA . GLU A 1 88 ? -18.086 8.588 22.891 1.00 92.38 88 GLU A CA 1
ATOM 697 C C . GLU A 1 88 ? -19.561 8.351 22.540 1.00 92.38 88 GLU A C 1
ATOM 699 O O . GLU A 1 88 ? -20.433 8.418 23.406 1.00 92.38 88 GLU A O 1
ATOM 704 N N . ALA A 1 89 ? -19.844 7.980 21.289 1.00 92.25 89 ALA A N 1
ATOM 705 C CA . ALA A 1 89 ? -21.177 7.590 20.834 1.00 92.25 89 ALA A CA 1
ATOM 706 C C . ALA A 1 89 ? -21.620 6.184 21.301 1.00 92.25 89 ALA A C 1
ATOM 708 O O . ALA A 1 89 ? -22.726 5.748 20.970 1.00 92.25 89 ALA A O 1
ATOM 709 N N . GLY A 1 90 ? -20.777 5.448 22.035 1.00 90.69 90 GLY A N 1
ATOM 710 C CA . GLY A 1 90 ? -21.061 4.089 22.506 1.00 90.69 90 GLY A CA 1
ATOM 711 C C . GLY A 1 90 ? -21.054 3.026 21.402 1.00 90.69 90 GLY A C 1
ATOM 712 O O . GLY A 1 90 ? -21.681 1.977 21.554 1.00 90.69 90 GLY A O 1
ATOM 713 N N . LEU A 1 91 ? -20.382 3.290 20.275 1.00 91.25 91 LEU A N 1
ATOM 714 C CA . LEU A 1 91 ? -20.349 2.403 19.106 1.00 91.25 91 LEU A CA 1
ATOM 715 C C . LEU A 1 91 ? -19.153 1.440 19.108 1.00 91.25 91 LEU A C 1
ATOM 717 O O . LEU A 1 91 ? -19.164 0.449 18.369 1.00 91.25 91 LEU A O 1
ATOM 721 N N . LEU A 1 92 ? -18.142 1.698 19.943 1.00 92.00 92 LEU A N 1
ATOM 722 C CA . LEU A 1 92 ? -17.022 0.784 20.154 1.00 92.00 92 LEU A CA 1
ATOM 723 C C . LEU A 1 92 ? -17.271 -0.122 21.358 1.00 92.00 92 LEU A C 1
ATOM 725 O O . LEU A 1 92 ? -17.570 0.341 22.457 1.00 92.00 92 LEU A O 1
ATOM 729 N N . LYS A 1 93 ? -17.113 -1.431 21.151 1.00 91.62 93 LYS A N 1
ATOM 730 C CA . LYS A 1 93 ? -17.298 -2.441 22.193 1.00 91.62 93 LYS A CA 1
ATOM 731 C C . LYS A 1 93 ? -15.976 -3.120 22.533 1.00 91.62 93 LYS A C 1
ATOM 733 O O . LYS A 1 93 ? -15.381 -3.773 21.677 1.00 91.62 93 LYS A O 1
ATOM 738 N N . SER A 1 94 ? -15.562 -3.021 23.795 1.00 92.44 94 SER A N 1
ATOM 739 C CA . SER A 1 94 ? -14.362 -3.694 24.309 1.00 92.44 94 SER A CA 1
ATOM 740 C C . SER A 1 94 ? -14.381 -5.202 24.014 1.00 92.44 94 SER A C 1
ATOM 742 O O . SER A 1 94 ? -15.426 -5.851 24.118 1.00 92.44 94 SER A O 1
ATOM 744 N N . GLY A 1 95 ? -13.242 -5.740 23.576 1.00 89.44 95 GLY A N 1
ATOM 745 C CA . GLY A 1 95 ? -13.034 -7.138 23.189 1.00 89.44 95 GLY A CA 1
ATOM 746 C C . GLY A 1 95 ? -13.704 -7.573 21.879 1.00 89.44 95 GLY A C 1
ATOM 747 O O . GLY A 1 95 ? -13.492 -8.703 21.445 1.00 89.44 95 GLY A O 1
ATOM 748 N N . VAL A 1 96 ? -14.504 -6.710 21.239 1.00 89.94 96 VAL A N 1
ATOM 749 C CA . VAL A 1 96 ? -15.321 -7.069 20.063 1.00 89.94 96 VAL A CA 1
ATOM 750 C C . VAL A 1 96 ? -15.043 -6.154 18.872 1.00 89.94 96 VAL A C 1
ATOM 752 O O . VAL A 1 96 ? -14.841 -6.640 17.764 1.00 89.94 96 VAL A O 1
ATOM 755 N N . SER A 1 97 ? -15.027 -4.836 19.084 1.00 93.19 97 SER A N 1
ATOM 756 C CA . SER A 1 97 ? -14.711 -3.853 18.044 1.00 93.19 97 SER A CA 1
ATOM 757 C C . SER A 1 97 ? -13.298 -4.052 17.521 1.00 93.19 97 SER A C 1
ATOM 759 O O . SER A 1 97 ? -12.383 -4.344 18.290 1.00 93.19 97 SER A O 1
ATOM 761 N N . VAL A 1 98 ? -13.130 -3.832 16.218 1.00 93.88 98 VAL A N 1
ATOM 762 C CA . VAL A 1 98 ? -11.830 -3.886 15.540 1.00 93.88 98 VAL A CA 1
ATOM 763 C C . VAL A 1 98 ? -11.505 -2.498 15.011 1.00 93.88 98 VAL A C 1
ATOM 765 O O . VAL A 1 98 ? -12.345 -1.870 14.370 1.00 93.88 98 VAL A O 1
ATOM 768 N N . VAL A 1 99 ? -10.292 -2.037 15.278 1.00 93.56 99 VAL A N 1
ATOM 769 C CA . VAL A 1 99 ? -9.683 -0.880 14.627 1.00 93.56 99 VAL A CA 1
ATOM 770 C C . VAL A 1 99 ? -8.506 -1.408 13.825 1.00 93.56 99 VAL A C 1
ATOM 772 O O . VAL A 1 99 ? -7.540 -1.904 14.396 1.00 93.56 99 VAL A O 1
ATOM 775 N N . ALA A 1 100 ? -8.593 -1.354 12.506 1.00 93.00 100 ALA A N 1
ATOM 776 C CA . ALA A 1 100 ? -7.583 -1.915 11.630 1.00 93.00 100 ALA A CA 1
ATOM 777 C C . ALA A 1 100 ? -7.101 -0.910 10.594 1.00 93.00 100 ALA A C 1
ATOM 779 O O . ALA A 1 100 ? -7.771 0.079 10.295 1.00 93.00 100 ALA A O 1
ATOM 780 N N . PHE A 1 101 ? -5.932 -1.187 10.031 1.00 90.06 101 PHE A N 1
ATOM 781 C CA . PHE A 1 101 ? -5.411 -0.453 8.887 1.00 90.06 101 PHE A CA 1
ATOM 782 C C . PHE A 1 101 ? -4.664 -1.381 7.948 1.00 90.06 101 PHE A C 1
ATOM 784 O O . PHE A 1 101 ? -4.021 -2.336 8.389 1.00 90.06 101 PHE A O 1
ATOM 791 N N . ALA A 1 102 ? -4.739 -1.067 6.660 1.00 87.38 102 ALA A N 1
ATOM 792 C CA . ALA A 1 102 ? -3.908 -1.701 5.657 1.00 87.38 102 ALA A CA 1
ATOM 793 C C . ALA A 1 102 ? -2.490 -1.110 5.731 1.00 87.38 102 ALA A C 1
ATOM 795 O O . ALA A 1 102 ? -2.292 0.103 5.583 1.00 87.38 102 ALA A O 1
ATOM 796 N N . ASP A 1 103 ? -1.492 -1.967 5.940 1.00 85.69 103 ASP A N 1
ATOM 797 C CA . ASP A 1 103 ? -0.084 -1.596 5.945 1.00 85.69 103 ASP A CA 1
ATOM 798 C C . ASP A 1 103 ? 0.738 -2.341 4.894 1.00 85.69 103 ASP A C 1
ATOM 800 O O . ASP A 1 103 ? 0.733 -3.567 4.833 1.00 85.69 103 ASP A O 1
ATOM 804 N N . TYR A 1 104 ? 1.467 -1.576 4.089 1.00 84.94 104 TYR A N 1
ATOM 805 C CA . TYR A 1 104 ? 2.479 -2.116 3.196 1.00 84.94 104 TYR A CA 1
ATOM 806 C C . TYR A 1 104 ? 3.775 -2.195 4.000 1.00 84.94 104 TYR A C 1
ATOM 808 O O . TYR A 1 104 ? 4.245 -1.174 4.505 1.00 84.94 104 TYR A O 1
ATOM 816 N N . ASP A 1 105 ? 4.302 -3.399 4.201 1.00 87.44 105 ASP A N 1
ATOM 817 C CA . ASP A 1 105 ? 5.526 -3.614 4.973 1.00 87.44 105 ASP A CA 1
ATOM 818 C C . ASP A 1 105 ? 6.736 -3.418 4.052 1.00 87.44 105 ASP A C 1
ATOM 820 O O . ASP A 1 105 ? 7.139 -4.328 3.331 1.00 87.44 105 ASP A O 1
ATOM 824 N N . PHE A 1 106 ? 7.236 -2.183 4.011 1.00 86.44 106 PHE A N 1
ATOM 825 C CA . PHE A 1 106 ? 8.283 -1.732 3.095 1.00 86.44 106 PHE A CA 1
ATOM 826 C C . PHE A 1 106 ? 9.699 -1.947 3.636 1.00 86.44 106 PHE A C 1
ATOM 828 O O . PHE A 1 106 ? 9.940 -1.983 4.846 1.00 86.44 106 PHE A O 1
ATOM 835 N N . GLU A 1 107 ? 10.657 -2.001 2.714 1.00 91.31 107 GLU A N 1
ATOM 836 C CA . GLU A 1 107 ? 12.084 -1.998 3.022 1.00 91.31 107 GLU A CA 1
ATOM 837 C C . GLU A 1 107 ? 12.528 -0.622 3.539 1.00 91.31 107 GLU A C 1
ATOM 839 O O . GLU A 1 107 ? 12.039 0.425 3.112 1.00 91.31 107 GLU A O 1
ATOM 844 N N . LYS A 1 108 ? 13.455 -0.604 4.503 1.00 92.06 108 LYS A N 1
ATOM 845 C CA . LYS A 1 108 ? 13.878 0.640 5.178 1.00 92.06 108 LYS A CA 1
ATOM 846 C C . LYS A 1 108 ? 14.599 1.610 4.246 1.00 92.06 108 LYS A C 1
ATOM 848 O O . LYS A 1 108 ? 14.605 2.809 4.503 1.00 92.06 108 LYS A O 1
ATOM 853 N N . ASP A 1 109 ? 15.238 1.077 3.219 1.00 92.81 109 ASP A N 1
ATOM 854 C CA . ASP A 1 109 ? 15.960 1.801 2.185 1.00 92.81 109 ASP A CA 1
ATOM 855 C C . ASP A 1 109 ? 15.121 2.083 0.937 1.00 92.81 109 ASP A C 1
ATOM 857 O O . ASP A 1 109 ? 15.629 2.706 0.004 1.00 92.81 109 ASP A O 1
ATOM 861 N N . ASP A 1 110 ? 13.828 1.732 0.947 1.00 93.06 110 ASP A N 1
ATOM 862 C CA . ASP A 1 110 ? 12.912 2.168 -0.099 1.00 93.06 110 ASP A CA 1
ATOM 863 C C . ASP A 1 110 ? 12.889 3.712 -0.154 1.00 93.06 110 ASP A C 1
ATOM 865 O O . ASP A 1 110 ? 12.627 4.377 0.862 1.00 93.06 110 ASP A O 1
ATOM 869 N N . PRO A 1 111 ? 13.160 4.311 -1.325 1.00 92.19 111 PRO A N 1
ATOM 870 C CA . PRO A 1 111 ? 13.352 5.750 -1.467 1.00 92.19 111 PRO A CA 1
ATOM 871 C C . PRO A 1 111 ? 12.085 6.576 -1.218 1.00 92.19 111 PRO A C 1
ATOM 873 O O . PRO A 1 111 ? 12.203 7.785 -1.023 1.00 92.19 111 PRO A O 1
ATOM 876 N N . VAL A 1 112 ? 10.894 5.972 -1.210 1.00 91.25 112 VAL A N 1
ATOM 877 C CA . VAL A 1 112 ? 9.622 6.673 -0.986 1.00 91.25 112 VAL A CA 1
ATOM 878 C C . VAL A 1 112 ? 8.996 6.261 0.344 1.00 91.25 112 VAL A C 1
ATOM 880 O O . VAL A 1 112 ? 8.708 7.105 1.191 1.00 91.25 112 VAL A O 1
ATOM 883 N N . TYR A 1 113 ? 8.799 4.965 0.559 1.00 88.88 113 TYR A N 1
ATOM 884 C CA . TYR A 1 113 ? 8.166 4.430 1.755 1.00 88.88 113 TYR A CA 1
ATOM 885 C C . TYR A 1 113 ? 9.095 4.447 2.970 1.00 88.88 113 TYR A C 1
ATOM 887 O O . TYR A 1 113 ? 8.687 4.927 4.027 1.00 88.88 113 TYR A O 1
ATOM 895 N N . GLY A 1 114 ? 10.323 3.935 2.827 1.00 91.38 114 GLY A N 1
ATOM 896 C CA . GLY A 1 114 ? 11.287 3.778 3.923 1.00 91.38 114 GLY A CA 1
ATOM 897 C C . GLY A 1 114 ? 12.002 5.072 4.294 1.00 91.38 114 GLY A C 1
ATOM 898 O O . GLY A 1 114 ? 12.265 5.342 5.466 1.00 91.38 114 GLY A O 1
ATOM 899 N N . MET A 1 115 ? 12.257 5.907 3.290 1.00 94.69 115 MET A N 1
ATOM 900 C CA . MET A 1 115 ? 13.023 7.147 3.414 1.00 94.69 115 MET A CA 1
ATOM 901 C C . MET A 1 115 ? 12.174 8.411 3.228 1.00 94.69 115 MET A C 1
ATOM 903 O O . MET A 1 115 ? 12.717 9.515 3.151 1.00 94.69 115 MET A O 1
ATOM 907 N N . GLY A 1 116 ? 10.850 8.278 3.172 1.00 92.94 116 GLY A N 1
ATOM 908 C CA . GLY A 1 116 ? 9.913 9.392 3.058 1.00 92.94 116 GLY A CA 1
ATOM 909 C C . GLY A 1 116 ? 8.975 9.557 4.254 1.00 92.94 116 GLY A C 1
ATOM 910 O O . GLY A 1 116 ? 8.991 8.750 5.186 1.00 92.94 116 GLY A O 1
ATOM 911 N N . PRO A 1 117 ? 8.105 10.587 4.229 1.00 92.75 117 PRO A N 1
ATOM 912 C CA . PRO A 1 117 ? 7.174 10.894 5.319 1.00 92.75 117 PRO A CA 1
ATOM 913 C C . PRO A 1 117 ? 6.236 9.744 5.705 1.00 92.75 117 PRO A C 1
ATOM 915 O O . PRO A 1 117 ? 5.759 9.678 6.837 1.00 92.75 117 PRO A O 1
ATOM 918 N N . LEU A 1 118 ? 5.994 8.816 4.777 1.00 90.06 118 LEU A N 1
ATOM 919 C CA . LEU A 1 118 ? 5.237 7.597 5.030 1.00 90.06 118 LEU A CA 1
ATOM 920 C C . LEU A 1 118 ? 5.816 6.758 6.170 1.00 90.06 118 LEU A C 1
ATOM 922 O O . LEU A 1 118 ? 5.035 6.235 6.964 1.00 90.06 118 LEU A O 1
ATOM 926 N N . ALA A 1 119 ? 7.144 6.656 6.285 1.00 90.88 119 ALA A N 1
ATOM 927 C CA . ALA A 1 119 ? 7.783 5.893 7.351 1.00 90.88 119 ALA A CA 1
ATOM 928 C C . ALA A 1 119 ? 7.370 6.410 8.733 1.00 90.88 119 ALA A C 1
ATOM 930 O O . ALA A 1 119 ? 6.901 5.641 9.576 1.00 90.88 119 ALA A O 1
ATOM 931 N N . GLY A 1 120 ? 7.474 7.728 8.936 1.00 91.25 120 GLY A N 1
ATOM 932 C CA . GLY A 1 120 ? 7.039 8.387 10.165 1.00 91.25 120 GLY A CA 1
ATOM 933 C C . GLY A 1 120 ? 5.539 8.226 10.405 1.00 91.25 120 GLY A C 1
ATOM 934 O O . GLY A 1 120 ? 5.119 7.854 11.501 1.00 91.25 120 GLY A O 1
ATOM 935 N N . ALA A 1 121 ? 4.722 8.404 9.366 1.00 91.38 121 ALA A N 1
ATOM 936 C CA . ALA A 1 121 ? 3.282 8.237 9.493 1.00 91.38 121 ALA A CA 1
ATOM 937 C C . ALA A 1 121 ? 2.875 6.806 9.883 1.00 91.38 121 ALA A C 1
ATOM 939 O O . ALA A 1 121 ? 1.976 6.638 10.701 1.00 91.38 121 ALA A O 1
ATOM 940 N N . LYS A 1 122 ? 3.550 5.761 9.386 1.00 90.00 122 LYS A N 1
ATOM 941 C CA . LYS A 1 122 ? 3.257 4.378 9.805 1.00 90.00 122 LYS A CA 1
ATOM 942 C C . LYS A 1 122 ? 3.569 4.120 11.274 1.00 90.00 122 LYS A C 1
ATOM 944 O O . LYS A 1 122 ? 2.841 3.357 11.909 1.00 90.00 122 LYS A O 1
ATOM 949 N N . ILE A 1 123 ? 4.601 4.759 11.824 1.00 92.06 123 ILE A N 1
ATOM 950 C CA . ILE A 1 123 ? 4.888 4.706 13.264 1.00 92.06 123 ILE A CA 1
ATOM 951 C C . ILE A 1 123 ? 3.725 5.341 14.038 1.00 92.06 123 ILE A C 1
ATOM 953 O O . ILE A 1 123 ? 3.107 4.669 14.862 1.00 92.06 123 ILE A O 1
ATOM 957 N N . LEU A 1 124 ? 3.341 6.571 13.682 1.00 93.50 124 LEU A N 1
ATOM 958 C CA . LEU A 1 124 ? 2.229 7.293 14.319 1.00 93.50 124 LEU A CA 1
ATOM 959 C C . LEU A 1 124 ? 0.886 6.550 14.210 1.00 93.50 124 LEU A C 1
ATOM 961 O O . LEU A 1 124 ? 0.061 6.596 15.125 1.00 93.50 124 LEU A O 1
ATOM 965 N N . GLN A 1 125 ? 0.665 5.837 13.107 1.00 91.62 125 GLN A N 1
ATOM 966 C CA . GLN A 1 125 ? -0.523 5.013 12.882 1.00 91.62 125 GLN A CA 1
ATOM 967 C C . GLN A 1 125 ? -0.579 3.817 13.829 1.00 91.62 125 GLN A C 1
ATOM 969 O O . GLN A 1 125 ? -1.636 3.537 14.403 1.00 91.62 125 GLN A O 1
ATOM 974 N N . ARG A 1 126 ? 0.554 3.143 14.047 1.00 91.81 126 ARG A N 1
ATOM 975 C CA . ARG A 1 126 ? 0.658 2.040 15.014 1.00 91.81 126 ARG A CA 1
ATOM 976 C C . ARG A 1 126 ? 0.444 2.549 16.439 1.00 91.81 126 ARG A C 1
ATOM 978 O O . ARG A 1 126 ? -0.385 1.995 17.154 1.00 91.81 126 ARG A O 1
ATOM 985 N N . GLU A 1 127 ? 1.068 3.668 16.801 1.00 94.75 127 GLU A N 1
ATOM 986 C CA . GLU A 1 127 ? 0.871 4.316 18.105 1.00 94.75 127 GLU A CA 1
ATOM 987 C C . GLU A 1 127 ? -0.595 4.725 18.335 1.00 94.75 127 G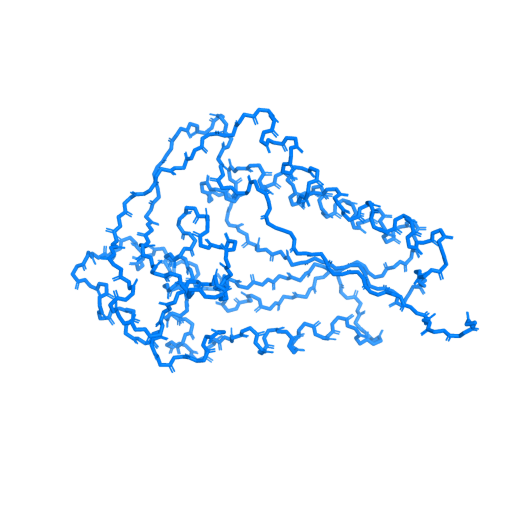LU A C 1
ATOM 989 O O . GLU A 1 127 ? -1.168 4.469 19.397 1.00 94.75 127 GLU A O 1
ATOM 994 N N . SER A 1 128 ? -1.249 5.301 17.321 1.00 93.75 128 SER A N 1
ATOM 995 C CA . SER A 1 128 ? -2.665 5.689 17.384 1.00 93.75 128 SER A CA 1
ATOM 996 C C . SER A 1 128 ? -3.585 4.490 17.625 1.00 93.75 128 SER A C 1
ATOM 998 O O . SER A 1 128 ? -4.587 4.598 18.339 1.00 93.75 128 SER A O 1
ATOM 1000 N N . MET A 1 129 ? -3.242 3.333 17.060 1.00 93.25 129 MET A N 1
ATOM 1001 C CA . MET A 1 129 ? -3.963 2.081 17.270 1.00 93.25 129 MET A CA 1
ATOM 1002 C C . MET A 1 129 ? -3.689 1.431 18.621 1.00 93.25 129 MET A C 1
ATOM 1004 O O . MET A 1 129 ? -4.611 0.887 19.234 1.00 93.25 129 MET A O 1
ATOM 1008 N N . ASP A 1 130 ? -2.451 1.484 19.104 1.00 94.62 130 ASP A N 1
ATOM 1009 C CA . ASP A 1 130 ? -2.103 1.038 20.452 1.00 94.62 130 ASP A CA 1
ATOM 1010 C C . ASP A 1 130 ? -2.881 1.849 21.489 1.00 94.62 130 ASP A C 1
ATOM 1012 O O . ASP A 1 130 ? -3.539 1.277 22.361 1.00 94.62 130 ASP A O 1
ATOM 1016 N N . ARG A 1 131 ? -2.932 3.173 21.313 1.00 95.38 131 ARG A N 1
ATOM 1017 C CA . ARG A 1 131 ? -3.739 4.078 22.137 1.00 95.38 131 ARG A CA 1
ATOM 1018 C C . ARG A 1 131 ? -5.225 3.715 22.102 1.00 95.38 131 ARG A C 1
ATOM 1020 O O . ARG A 1 131 ? -5.867 3.685 23.149 1.00 95.38 131 ARG A O 1
ATOM 1027 N N . ALA A 1 132 ? -5.779 3.417 20.924 1.00 94.25 132 ALA A N 1
ATOM 1028 C CA . ALA A 1 132 ? -7.173 2.990 20.788 1.00 94.25 132 ALA A CA 1
ATOM 1029 C C . ALA A 1 132 ? -7.455 1.693 21.565 1.00 94.25 132 ALA A C 1
ATOM 1031 O O . ALA A 1 132 ? -8.439 1.615 22.303 1.00 94.25 132 ALA A O 1
ATOM 1032 N N . ALA A 1 133 ? -6.579 0.692 21.436 1.00 95.56 133 ALA A N 1
ATOM 1033 C CA . ALA A 1 133 ? -6.709 -0.574 22.150 1.00 95.56 133 ALA A CA 1
ATOM 1034 C C . ALA A 1 133 ? -6.608 -0.399 23.669 1.00 95.56 133 ALA A C 1
ATOM 1036 O O . ALA A 1 133 ? -7.442 -0.932 24.395 1.00 95.56 133 ALA A O 1
ATOM 1037 N N . GLN A 1 134 ? -5.638 0.381 24.148 1.00 96.56 134 GLN A N 1
ATOM 1038 C CA . GLN A 1 134 ? -5.453 0.641 25.577 1.00 96.56 134 GLN A CA 1
ATOM 1039 C C . GLN A 1 134 ? -6.630 1.418 26.178 1.00 96.56 134 GLN A C 1
ATOM 1041 O O . GLN A 1 134 ? -7.111 1.073 27.253 1.00 96.56 134 GLN A O 1
ATOM 1046 N N . LYS A 1 135 ? -7.116 2.451 25.478 1.00 96.81 135 LYS A N 1
ATOM 1047 C CA . LYS A 1 135 ? -8.164 3.344 25.990 1.00 96.81 135 LYS A CA 1
ATOM 1048 C C . LYS A 1 135 ? -9.562 2.724 25.936 1.00 96.81 135 LYS A C 1
ATOM 1050 O O . LYS A 1 135 ? -10.352 2.942 26.848 1.00 96.81 135 LYS A O 1
ATOM 1055 N N . TYR A 1 136 ? -9.878 1.966 24.884 1.00 95.75 136 TYR A N 1
ATOM 1056 C CA . TYR A 1 136 ? -11.245 1.487 24.622 1.00 95.75 136 TYR A CA 1
ATOM 1057 C C . TYR A 1 136 ? -11.395 -0.039 24.628 1.00 95.75 136 TYR A C 1
ATOM 1059 O O . TYR A 1 136 ? -12.499 -0.552 24.436 1.00 95.75 136 TYR A O 1
ATOM 1067 N N . GLY A 1 137 ? -10.304 -0.783 24.819 1.00 94.88 137 GLY A N 1
ATOM 1068 C CA . GLY A 1 137 ? -10.314 -2.247 24.807 1.00 94.88 137 GLY A CA 1
ATOM 1069 C C . GLY A 1 137 ? -10.651 -2.855 23.443 1.00 94.88 137 GLY A C 1
ATOM 1070 O O . GLY A 1 137 ? -11.054 -4.013 23.373 1.00 94.88 137 GLY A O 1
ATOM 1071 N N . VAL A 1 138 ? -10.546 -2.093 22.350 1.00 94.62 138 VAL A N 1
ATOM 1072 C CA . VAL A 1 138 ? -10.776 -2.607 20.991 1.00 94.62 138 VAL A CA 1
ATOM 1073 C C . VAL A 1 138 ? -9.621 -3.500 20.533 1.00 94.62 138 VAL A C 1
ATOM 1075 O O . VAL A 1 138 ? -8.473 -3.323 20.943 1.00 94.62 138 VAL A O 1
ATOM 1078 N N . LYS A 1 139 ? -9.904 -4.436 19.626 1.00 95.06 139 LYS A N 1
ATOM 1079 C CA . LYS A 1 139 ? -8.874 -5.192 18.911 1.00 95.06 139 LYS A CA 1
ATOM 1080 C C . LYS A 1 139 ? -8.225 -4.264 17.881 1.00 95.06 139 LYS A C 1
ATOM 1082 O O . LYS A 1 139 ? -8.895 -3.850 16.940 1.00 95.06 139 LYS A O 1
ATOM 1087 N N . ALA A 1 140 ? -6.947 -3.924 18.041 1.00 95.00 140 ALA A N 1
ATOM 1088 C CA . ALA A 1 140 ? -6.211 -3.215 16.995 1.00 95.00 140 ALA A CA 1
ATOM 1089 C C . ALA A 1 140 ? -5.430 -4.202 16.123 1.00 95.00 140 ALA A C 1
ATOM 1091 O O . ALA A 1 140 ? -4.647 -4.991 16.654 1.00 95.00 140 ALA A O 1
ATOM 1092 N N . VAL A 1 141 ? -5.666 -4.157 14.808 1.00 95.94 141 VAL A N 1
ATOM 1093 C CA . VAL A 1 141 ? -5.132 -5.137 13.851 1.00 95.94 141 VAL A CA 1
ATOM 1094 C C . VAL A 1 141 ? -4.451 -4.442 12.674 1.00 95.94 141 VAL A C 1
ATOM 1096 O O . VAL A 1 141 ? -5.077 -3.717 11.906 1.00 95.94 141 VAL A O 1
ATOM 1099 N N . ARG A 1 142 ? -3.151 -4.675 12.511 1.00 94.44 142 ARG A N 1
ATOM 1100 C CA . ARG A 1 142 ? -2.394 -4.300 11.315 1.00 94.44 142 ARG A CA 1
ATOM 1101 C C . ARG A 1 142 ? -2.631 -5.350 10.232 1.00 94.44 142 ARG A C 1
ATOM 1103 O O . ARG A 1 142 ? -2.290 -6.512 10.431 1.00 94.44 142 ARG A O 1
ATOM 1110 N N . ILE A 1 143 ? -3.209 -4.960 9.103 1.00 94.94 143 ILE A N 1
ATOM 1111 C CA . ILE A 1 143 ? -3.414 -5.845 7.952 1.00 94.94 143 ILE A CA 1
ATOM 1112 C C . ILE A 1 143 ? -2.228 -5.644 7.014 1.00 94.94 143 ILE A C 1
ATOM 1114 O O . ILE A 1 143 ? -2.174 -4.641 6.307 1.00 94.94 143 ILE A O 1
ATOM 1118 N N . CYS A 1 144 ? -1.266 -6.562 7.014 1.00 94.56 144 CYS A N 1
ATOM 1119 C CA . CYS A 1 144 ? -0.130 -6.472 6.101 1.00 94.56 144 CYS A CA 1
ATOM 1120 C C . CYS A 1 144 ? -0.532 -7.025 4.733 1.00 94.56 144 CYS A C 1
ATOM 1122 O O . CYS A 1 144 ? -0.939 -8.187 4.640 1.00 94.56 144 CYS A O 1
ATOM 1124 N N . TYR A 1 145 ? -0.420 -6.206 3.691 1.00 92.44 145 TYR A N 1
ATOM 1125 C CA . TYR A 1 145 ? -0.897 -6.524 2.344 1.00 92.44 145 TYR A CA 1
ATOM 1126 C C . TYR A 1 145 ? 0.232 -6.394 1.302 1.00 92.44 145 TYR A C 1
ATOM 1128 O O . TYR A 1 145 ? 1.163 -5.611 1.510 1.00 92.44 145 TYR A O 1
ATOM 1136 N N . PRO A 1 146 ? 0.198 -7.189 0.212 1.00 94.50 146 PRO A N 1
ATOM 1137 C CA . PRO A 1 146 ? 1.163 -7.074 -0.886 1.00 94.50 146 PRO A CA 1
ATOM 1138 C C . PRO A 1 146 ? 0.943 -5.778 -1.683 1.00 94.50 146 PRO A C 1
ATOM 1140 O O . PRO A 1 146 ? -0.052 -5.095 -1.479 1.00 94.50 146 PRO A O 1
ATOM 1143 N N . ALA A 1 147 ? 1.811 -5.439 -2.638 1.00 92.25 147 ALA A N 1
ATOM 1144 C CA . ALA A 1 147 ? 1.478 -4.376 -3.594 1.00 92.25 147 ALA A CA 1
ATOM 1145 C C . ALA A 1 147 ? 0.146 -4.688 -4.317 1.00 92.25 147 ALA A C 1
ATOM 1147 O O . ALA A 1 147 ? -0.095 -5.830 -4.710 1.00 92.25 147 ALA A O 1
ATOM 1148 N N . MET A 1 148 ? -0.719 -3.681 -4.480 1.00 89.31 148 MET A N 1
ATOM 1149 C CA . MET A 1 148 ? -2.034 -3.803 -5.130 1.00 89.31 148 MET A CA 1
ATOM 1150 C C . MET A 1 148 ? -2.240 -2.663 -6.127 1.00 89.31 148 MET A C 1
ATOM 1152 O O . MET A 1 148 ? -1.853 -1.527 -5.851 1.00 89.31 148 MET A O 1
ATOM 1156 N N . ASP A 1 149 ? -2.922 -2.942 -7.229 1.00 87.06 149 ASP A N 1
ATOM 1157 C CA . ASP A 1 149 ? -3.305 -2.030 -8.313 1.00 87.06 149 ASP A CA 1
ATOM 1158 C C . ASP A 1 149 ? -4.369 -1.006 -7.907 1.00 87.06 149 ASP A C 1
ATOM 1160 O O . ASP A 1 149 ? -5.462 -0.889 -8.454 1.00 87.06 149 ASP A O 1
ATOM 1164 N N . THR A 1 150 ? -4.017 -0.199 -6.920 1.00 87.50 150 THR A N 1
ATOM 1165 C CA . THR A 1 150 ? -4.823 0.928 -6.473 1.00 87.50 150 THR A CA 1
ATOM 1166 C C . THR A 1 150 ? -4.420 2.193 -7.221 1.00 87.50 150 THR A C 1
ATOM 1168 O O . THR A 1 150 ? -3.255 2.378 -7.581 1.00 87.50 150 THR A O 1
ATOM 1171 N N . THR A 1 151 ? -5.357 3.133 -7.362 1.00 88.00 151 THR A N 1
ATOM 1172 C CA . THR A 1 151 ? -5.061 4.503 -7.815 1.00 88.00 151 THR A CA 1
ATOM 1173 C C . THR A 1 151 ? -3.914 5.125 -7.018 1.00 88.00 151 THR A C 1
ATOM 1175 O O . THR A 1 151 ? -3.063 5.814 -7.571 1.00 88.00 151 THR A O 1
ATOM 1178 N N . ALA A 1 152 ? -3.879 4.852 -5.710 1.00 86.62 152 ALA A N 1
ATOM 1179 C CA . ALA A 1 152 ? -2.845 5.331 -4.808 1.00 86.62 152 ALA A CA 1
ATOM 1180 C C . ALA A 1 152 ? -1.459 4.790 -5.163 1.00 86.62 152 ALA A C 1
ATOM 1182 O O . ALA A 1 152 ? -0.508 5.565 -5.200 1.00 86.62 152 ALA A O 1
ATOM 1183 N N . LEU A 1 153 ? -1.344 3.490 -5.451 1.00 88.00 153 LEU A N 1
ATOM 1184 C CA . LEU A 1 153 ? -0.070 2.895 -5.845 1.00 88.00 153 LEU A CA 1
ATOM 1185 C C . LEU A 1 153 ? 0.430 3.482 -7.167 1.00 88.00 153 LEU A C 1
ATOM 1187 O O . LEU A 1 153 ? 1.614 3.769 -7.293 1.00 88.00 153 LEU A O 1
ATOM 1191 N N . GLY A 1 154 ? -0.478 3.739 -8.110 1.00 88.88 154 GLY A N 1
ATOM 1192 C CA . GLY A 1 154 ? -0.137 4.378 -9.378 1.00 88.88 154 GLY A CA 1
ATOM 1193 C C . GLY A 1 154 ? 0.353 5.827 -9.266 1.00 88.88 154 GLY A C 1
ATOM 1194 O O . GLY A 1 154 ? 0.909 6.354 -10.222 1.00 88.88 154 GLY A O 1
ATOM 1195 N N . ALA A 1 155 ? 0.175 6.474 -8.111 1.00 88.50 155 ALA A N 1
ATOM 1196 C CA . ALA A 1 155 ? 0.729 7.798 -7.834 1.00 88.50 155 ALA A CA 1
ATOM 1197 C C . ALA A 1 155 ? 2.106 7.749 -7.147 1.00 88.50 155 ALA A C 1
ATOM 1199 O O . ALA A 1 155 ? 2.749 8.789 -6.996 1.00 88.50 155 ALA A O 1
ATOM 1200 N N . ILE A 1 156 ? 2.545 6.575 -6.684 1.00 90.62 156 ILE A N 1
ATOM 1201 C CA . ILE A 1 156 ? 3.805 6.394 -5.962 1.00 90.62 156 ILE A CA 1
ATOM 1202 C C . ILE A 1 156 ? 4.911 6.100 -6.978 1.00 90.62 156 ILE A C 1
ATOM 1204 O O . ILE A 1 156 ? 4.787 5.119 -7.708 1.00 90.62 156 ILE A O 1
ATOM 1208 N N . PRO A 1 157 ? 6.003 6.889 -7.012 1.00 93.50 157 PRO A N 1
ATOM 1209 C CA . PRO A 1 157 ? 7.151 6.585 -7.860 1.00 93.50 157 PRO A CA 1
ATOM 1210 C C . PRO A 1 157 ? 7.668 5.159 -7.620 1.00 93.50 157 PRO A C 1
ATOM 1212 O O . PRO A 1 157 ? 8.004 4.804 -6.491 1.00 93.50 157 PRO A O 1
ATOM 1215 N N . GLY A 1 158 ? 7.723 4.346 -8.676 1.00 94.19 158 GLY A N 1
ATOM 1216 C CA . GLY A 1 158 ? 8.124 2.934 -8.626 1.00 94.19 158 GLY A CA 1
ATOM 1217 C C . GLY A 1 158 ? 6.998 1.968 -8.235 1.00 94.19 158 GLY A C 1
ATOM 1218 O O . GLY A 1 158 ? 7.188 0.751 -8.266 1.00 94.19 158 GLY A O 1
ATOM 1219 N N . GLY A 1 159 ? 5.818 2.483 -7.881 1.00 94.19 159 GLY A N 1
ATOM 1220 C CA . GLY A 1 159 ? 4.679 1.694 -7.426 1.00 94.19 159 GLY A CA 1
ATOM 1221 C C . GLY A 1 159 ? 4.100 0.797 -8.519 1.00 94.19 159 GLY A C 1
ATOM 1222 O O . GLY A 1 159 ? 3.789 -0.365 -8.251 1.00 94.19 159 GLY A O 1
ATOM 1223 N N . LEU A 1 160 ? 3.998 1.289 -9.759 1.00 95.94 160 LEU A N 1
ATOM 1224 C CA . LEU A 1 160 ? 3.461 0.495 -10.868 1.00 95.94 160 LEU A CA 1
ATOM 1225 C C . LEU A 1 160 ? 4.409 -0.639 -11.249 1.00 95.94 160 LEU A C 1
ATOM 1227 O O . LEU A 1 160 ? 3.957 -1.770 -11.430 1.00 95.94 160 LEU A O 1
ATOM 1231 N N . LEU A 1 161 ? 5.718 -0.372 -11.294 1.00 97.50 161 LEU A N 1
ATOM 1232 C CA . LEU 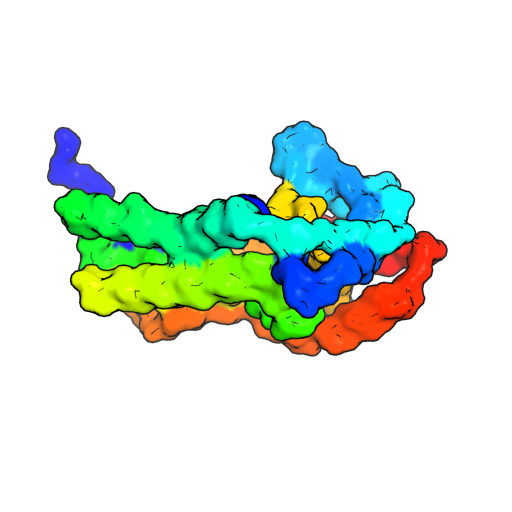A 1 161 ? 6.718 -1.414 -11.523 1.00 97.50 161 LEU A CA 1
ATOM 1233 C C . LEU A 1 161 ? 6.732 -2.447 -10.388 1.00 97.50 161 LEU A C 1
ATOM 1235 O O . LEU A 1 161 ? 6.785 -3.647 -10.671 1.00 97.50 161 LEU A O 1
ATOM 1239 N N . MET A 1 162 ? 6.639 -2.003 -9.128 1.00 96.38 162 MET A N 1
ATOM 1240 C CA . MET A 1 162 ? 6.522 -2.888 -7.964 1.00 96.38 162 MET A CA 1
ATOM 1241 C C . MET A 1 162 ? 5.335 -3.836 -8.126 1.00 96.38 162 MET A C 1
ATOM 1243 O O . MET A 1 162 ? 5.512 -5.052 -8.083 1.00 96.38 162 MET A O 1
ATOM 1247 N N . PHE A 1 163 ? 4.133 -3.316 -8.374 1.00 96.25 163 PHE A N 1
ATOM 1248 C CA . PHE A 1 163 ? 2.958 -4.165 -8.555 1.00 96.25 163 PHE A CA 1
ATOM 1249 C C . PHE A 1 163 ? 3.082 -5.097 -9.759 1.00 96.25 163 PHE A C 1
ATOM 1251 O O . PHE A 1 163 ? 2.880 -6.302 -9.610 1.00 96.25 163 PHE A O 1
ATOM 1258 N N . ALA A 1 164 ? 3.441 -4.573 -10.932 1.00 97.81 164 ALA A N 1
ATOM 1259 C CA . ALA A 1 164 ? 3.483 -5.350 -12.164 1.00 97.81 164 ALA A CA 1
ATOM 1260 C C . ALA A 1 164 ? 4.469 -6.522 -12.063 1.00 97.81 164 ALA A C 1
ATOM 1262 O O . ALA A 1 164 ? 4.110 -7.674 -12.313 1.00 97.81 164 ALA A O 1
ATOM 1263 N N . MET A 1 165 ? 5.704 -6.253 -11.634 1.00 98.44 165 MET A N 1
ATOM 1264 C CA . MET A 1 165 ? 6.747 -7.274 -11.553 1.00 98.44 165 MET A CA 1
ATOM 1265 C C . MET A 1 165 ? 6.474 -8.282 -10.433 1.00 98.44 165 MET A C 1
ATOM 1267 O O . MET A 1 165 ? 6.603 -9.488 -10.648 1.00 98.44 165 MET A O 1
ATOM 1271 N N . THR A 1 166 ? 6.060 -7.827 -9.245 1.00 98.06 166 THR A N 1
ATOM 1272 C CA . THR A 1 166 ? 5.743 -8.758 -8.150 1.00 98.06 166 THR A CA 1
ATOM 1273 C C . THR A 1 166 ? 4.534 -9.626 -8.477 1.00 98.06 166 THR A C 1
ATOM 1275 O O . THR A 1 166 ? 4.551 -10.813 -8.164 1.00 98.06 166 THR A O 1
ATOM 1278 N N . THR A 1 167 ? 3.539 -9.096 -9.191 1.00 98.06 167 THR A N 1
ATOM 1279 C CA . THR A 1 167 ? 2.388 -9.867 -9.675 1.00 98.06 167 THR A CA 1
ATOM 1280 C C . THR A 1 167 ? 2.805 -10.954 -10.661 1.00 98.06 167 THR A C 1
ATOM 1282 O O . THR A 1 167 ? 2.378 -12.097 -10.503 1.00 98.06 167 THR A O 1
ATOM 1285 N N . VAL A 1 168 ? 3.688 -10.652 -11.623 1.00 98.31 168 VAL A N 1
ATOM 1286 C CA . VAL A 1 168 ? 4.246 -11.666 -12.538 1.00 98.31 168 VAL A CA 1
ATOM 1287 C C . VAL A 1 168 ? 4.946 -12.778 -11.753 1.00 98.31 168 VAL A C 1
ATOM 1289 O O . VAL A 1 168 ? 4.611 -13.949 -11.920 1.00 98.31 168 VAL A O 1
ATOM 1292 N N . ILE A 1 169 ? 5.855 -12.424 -10.839 1.00 98.69 169 ILE A N 1
ATOM 1293 C CA . ILE A 1 169 ? 6.622 -13.399 -10.046 1.00 98.69 169 ILE A CA 1
ATOM 1294 C C . ILE A 1 169 ? 5.700 -14.244 -9.150 1.00 98.69 169 ILE A C 1
ATOM 1296 O O . ILE A 1 169 ? 5.871 -15.459 -9.033 1.00 98.69 169 ILE A O 1
ATOM 1300 N N . LEU A 1 170 ? 4.712 -13.623 -8.503 1.00 98.44 170 LEU A N 1
ATOM 1301 C CA . LEU A 1 170 ? 3.741 -14.328 -7.667 1.00 98.44 170 LEU A CA 1
ATOM 1302 C C . LEU A 1 170 ? 2.858 -15.258 -8.500 1.00 98.44 170 LEU A C 1
ATOM 1304 O O . LEU A 1 170 ? 2.558 -16.364 -8.051 1.00 98.44 170 LEU A O 1
ATOM 1308 N N . ASN A 1 171 ? 2.469 -14.847 -9.707 1.00 98.00 171 ASN A N 1
ATOM 1309 C CA . ASN A 1 171 ? 1.689 -15.674 -10.618 1.00 98.00 171 ASN A CA 1
ATOM 1310 C C . ASN A 1 171 ? 2.488 -16.894 -11.103 1.00 98.00 171 ASN A C 1
ATOM 1312 O O . ASN A 1 171 ? 1.987 -18.012 -11.029 1.00 98.00 171 ASN A O 1
ATOM 1316 N N . GLU A 1 172 ? 3.757 -16.719 -11.489 1.00 98.19 172 GLU A N 1
ATOM 1317 C CA . GLU A 1 172 ? 4.666 -17.830 -11.832 1.00 98.19 172 GLU A CA 1
ATOM 1318 C C . GLU A 1 172 ? 4.787 -18.863 -10.697 1.00 98.19 172 GLU A C 1
ATOM 1320 O O . GLU A 1 172 ? 4.950 -20.059 -10.939 1.00 98.19 172 GLU A O 1
ATOM 1325 N N . LYS A 1 173 ? 4.681 -18.408 -9.444 1.00 98.06 173 LYS A N 1
ATOM 1326 C CA . LYS A 1 173 ? 4.740 -19.251 -8.241 1.00 98.06 173 LYS A CA 1
ATOM 1327 C C . LYS A 1 173 ? 3.370 -19.753 -7.770 1.00 98.06 173 LYS A C 1
ATOM 1329 O O . LYS A 1 173 ? 3.305 -20.377 -6.714 1.00 98.06 173 LYS A O 1
ATOM 1334 N N . ASN A 1 174 ? 2.289 -19.501 -8.516 1.00 97.06 174 ASN A N 1
ATOM 1335 C CA . ASN A 1 174 ? 0.904 -19.809 -8.126 1.00 97.06 174 ASN A CA 1
ATOM 1336 C C . ASN A 1 174 ? 0.520 -19.245 -6.740 1.00 97.06 174 ASN A C 1
ATOM 1338 O O . ASN A 1 174 ? -0.220 -19.865 -5.978 1.00 97.06 174 ASN A O 1
ATOM 1342 N N . ALA A 1 175 ? 1.066 -18.078 -6.396 1.00 97.00 175 ALA A N 1
ATOM 1343 C CA . ALA A 1 175 ? 0.893 -17.413 -5.107 1.00 97.00 175 ALA A CA 1
ATOM 1344 C C . ALA A 1 175 ? 0.222 -16.035 -5.224 1.00 97.00 175 ALA A C 1
ATOM 1346 O O . ALA A 1 175 ? 0.016 -15.372 -4.205 1.00 97.00 175 ALA A O 1
ATOM 1347 N N . PHE A 1 176 ? -0.100 -15.590 -6.444 1.00 96.75 176 PHE A N 1
ATOM 1348 C CA . PHE A 1 176 ? -0.816 -14.338 -6.662 1.00 96.75 176 PHE A CA 1
ATOM 1349 C C . PHE A 1 176 ? -2.231 -14.409 -6.081 1.00 96.75 176 PHE A C 1
ATOM 1351 O O . PHE A 1 176 ? -2.932 -15.408 -6.234 1.00 96.75 176 PHE A O 1
ATOM 1358 N N . LYS A 1 177 ? -2.642 -13.324 -5.421 1.00 94.75 177 LYS A N 1
ATOM 1359 C CA . LYS A 1 177 ? -3.979 -13.146 -4.857 1.00 94.75 177 LYS A CA 1
ATOM 1360 C C . LYS A 1 177 ? -4.507 -11.800 -5.314 1.00 94.75 177 LYS A C 1
ATOM 1362 O O . LYS A 1 177 ? -3.876 -10.779 -5.050 1.00 94.75 177 LYS A O 1
ATOM 1367 N N . ASN A 1 178 ? -5.663 -11.799 -5.964 1.00 92.00 178 ASN A N 1
ATOM 1368 C CA . ASN A 1 178 ? -6.308 -10.557 -6.369 1.00 92.00 178 ASN A CA 1
ATOM 1369 C C . ASN A 1 178 ? -7.032 -9.878 -5.195 1.00 92.00 178 ASN A C 1
ATOM 1371 O O . ASN A 1 178 ? -7.162 -10.434 -4.098 1.00 92.00 178 ASN A O 1
ATOM 1375 N N . LEU A 1 179 ? -7.550 -8.672 -5.442 1.00 89.00 179 LEU A N 1
ATOM 1376 C CA . LEU A 1 179 ? -8.243 -7.871 -4.433 1.00 89.00 179 LEU A CA 1
ATOM 1377 C C . LEU A 1 179 ? -9.426 -8.613 -3.792 1.00 89.00 179 LEU A C 1
ATOM 1379 O O . LEU A 1 179 ? -9.605 -8.539 -2.578 1.00 89.00 179 LEU A O 1
ATOM 1383 N N . LYS A 1 180 ? -10.218 -9.354 -4.580 1.00 91.00 180 LYS A N 1
ATOM 1384 C CA . LYS A 1 180 ? -11.376 -10.112 -4.071 1.00 91.00 180 LYS A CA 1
ATOM 1385 C C . LYS A 1 180 ? -10.929 -11.174 -3.066 1.00 91.00 180 LYS A C 1
ATOM 1387 O O . LYS A 1 180 ? -11.519 -11.290 -1.992 1.00 91.00 180 LYS A O 1
ATOM 1392 N N . GLN A 1 181 ? -9.867 -11.912 -3.390 1.00 94.38 181 GLN A N 1
ATOM 1393 C CA . GLN A 1 181 ? -9.304 -12.916 -2.494 1.00 94.38 181 GLN A CA 1
ATOM 1394 C C . GLN A 1 181 ? -8.706 -12.281 -1.233 1.00 94.38 181 GLN A C 1
ATOM 1396 O O . GLN A 1 181 ? -9.009 -12.731 -0.130 1.00 94.38 181 GLN A O 1
ATOM 1401 N N . LEU A 1 182 ? -7.912 -11.215 -1.363 1.00 93.19 182 LEU A N 1
ATOM 1402 C CA . LEU A 1 182 ? -7.325 -10.516 -0.213 1.00 93.19 182 LEU A CA 1
ATOM 1403 C C . LEU A 1 182 ? -8.399 -9.917 0.710 1.00 93.19 182 LEU A C 1
ATOM 1405 O O . LEU A 1 182 ? -8.287 -10.006 1.934 1.00 93.19 182 LEU A O 1
ATOM 1409 N N . ALA A 1 183 ? -9.471 -9.358 0.144 1.00 91.44 183 ALA A N 1
ATOM 1410 C CA . ALA A 1 183 ? -10.609 -8.847 0.903 1.00 91.44 183 ALA A CA 1
ATOM 1411 C C . ALA A 1 183 ? -11.322 -9.963 1.679 1.00 91.44 183 ALA A C 1
ATOM 1413 O O . ALA A 1 183 ? -11.639 -9.786 2.855 1.00 91.44 183 ALA A O 1
ATOM 1414 N N . PHE A 1 184 ? -11.526 -11.128 1.055 1.00 94.81 184 PHE A N 1
ATOM 1415 C CA . PHE A 1 184 ? -12.090 -12.294 1.733 1.00 94.81 184 PHE A CA 1
ATOM 1416 C C . PHE A 1 184 ? -11.190 -12.775 2.880 1.00 94.81 184 PHE A C 1
ATOM 1418 O O . PHE A 1 184 ? -11.666 -12.967 3.996 1.00 94.81 184 PHE A O 1
ATOM 1425 N N . GLU A 1 185 ? -9.885 -12.911 2.641 1.00 95.88 185 GLU A N 1
ATOM 1426 C CA . GLU A 1 185 ? -8.923 -13.357 3.657 1.00 95.88 185 GLU A CA 1
ATOM 1427 C C . GLU A 1 185 ? -8.770 -12.354 4.815 1.00 95.88 185 GLU A C 1
ATOM 1429 O O . GLU A 1 185 ? -8.534 -12.754 5.955 1.00 95.88 185 GLU A O 1
ATOM 1434 N N . THR A 1 186 ? -8.984 -11.058 4.566 1.00 94.94 186 THR A N 1
ATOM 1435 C CA . THR A 1 186 ? -8.973 -10.017 5.610 1.00 94.94 186 THR A CA 1
ATOM 1436 C C . THR A 1 186 ? -10.057 -10.243 6.669 1.00 94.94 186 THR A C 1
ATOM 1438 O O . THR A 1 186 ? -9.879 -9.866 7.829 1.00 94.94 186 THR A O 1
ATOM 1441 N N . MET A 1 187 ? -11.160 -10.915 6.320 1.00 94.25 187 MET A N 1
ATOM 1442 C CA . MET A 1 187 ? -12.258 -11.203 7.250 1.00 94.25 187 MET A CA 1
ATOM 1443 C C . MET A 1 187 ? -11.838 -12.087 8.432 1.00 94.25 187 MET A C 1
ATOM 1445 O O . MET A 1 187 ? -12.539 -12.107 9.444 1.00 94.25 187 MET A O 1
ATOM 1449 N N . GLU A 1 188 ? -10.681 -12.757 8.353 1.00 95.50 188 GLU A N 1
ATOM 1450 C CA . GLU A 1 188 ? -10.081 -13.515 9.457 1.00 95.50 188 GLU A CA 1
ATOM 1451 C C . GLU A 1 188 ? -10.007 -12.695 10.751 1.00 95.50 188 GLU A C 1
ATOM 1453 O O . GLU A 1 188 ? -10.323 -13.204 11.826 1.00 95.50 188 GLU A O 1
ATOM 1458 N N . MET A 1 189 ? -9.680 -11.400 10.655 1.00 94.50 189 MET A N 1
ATOM 1459 C CA . MET A 1 189 ? -9.541 -10.533 11.832 1.00 94.50 189 MET A CA 1
ATOM 1460 C C . MET A 1 189 ? -10.848 -10.323 12.610 1.00 94.50 189 MET A C 1
ATOM 1462 O O . MET A 1 189 ? -10.822 -9.876 13.757 1.00 94.50 189 MET A O 1
ATOM 1466 N N . LEU A 1 190 ? -11.995 -10.600 11.981 1.00 91.94 190 LEU A N 1
ATOM 1467 C CA . LEU A 1 190 ? -13.318 -10.442 12.582 1.00 91.94 190 LEU A CA 1
ATOM 1468 C C . LEU A 1 190 ? -13.785 -11.702 13.318 1.00 91.94 190 LEU A C 1
ATOM 1470 O O . LEU A 1 190 ? -14.813 -11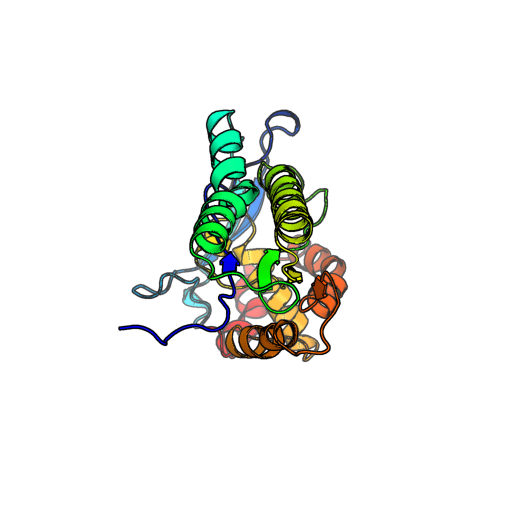.661 14.001 1.00 91.94 190 LEU A O 1
ATOM 1474 N N . LYS A 1 191 ? -13.060 -12.822 13.203 1.00 91.62 191 LYS A N 1
ATOM 1475 C CA . LYS A 1 191 ? -13.382 -14.033 13.958 1.00 91.62 191 LYS A CA 1
ATOM 1476 C C . LYS A 1 191 ? -13.215 -13.797 15.460 1.00 91.62 191 LYS A C 1
ATOM 1478 O O . LYS A 1 191 ? -12.396 -12.995 15.918 1.00 91.62 191 LYS A O 1
ATOM 1483 N N . GLN A 1 192 ? -14.025 -14.495 16.252 1.00 86.38 192 GLN A N 1
ATOM 1484 C CA . GLN A 1 192 ? -14.056 -14.299 17.705 1.00 86.38 192 GLN A CA 1
ATOM 1485 C C . GLN A 1 192 ? -12.722 -14.672 18.365 1.00 86.38 192 GLN A C 1
ATOM 1487 O O . GLN A 1 192 ? -12.263 -13.951 19.251 1.00 86.38 192 GLN A O 1
ATOM 1492 N N . ASP A 1 193 ? -12.095 -15.744 17.887 1.00 89.81 193 ASP A N 1
ATOM 1493 C CA . ASP A 1 193 ? -10.831 -16.315 18.353 1.00 89.81 193 ASP A CA 1
ATOM 1494 C C . ASP A 1 193 ? -9.580 -15.626 17.780 1.00 89.81 193 ASP A C 1
ATOM 1496 O O . ASP A 1 193 ? -8.466 -15.900 18.234 1.00 89.81 193 ASP A O 1
ATOM 1500 N N . PHE A 1 194 ? -9.735 -14.682 16.845 1.00 92.81 194 PHE A N 1
ATOM 1501 C CA . PHE A 1 194 ? -8.613 -13.890 16.352 1.00 92.81 194 PHE A CA 1
ATOM 1502 C C . PHE A 1 194 ? -8.101 -12.932 17.438 1.00 92.81 194 PHE A C 1
ATOM 1504 O O . PHE A 1 194 ? -8.806 -12.003 17.848 1.00 92.81 194 PHE A O 1
ATOM 1511 N N . ASN A 1 195 ? -6.856 -13.142 17.874 1.00 89.31 195 ASN A N 1
ATOM 1512 C CA . ASN A 1 195 ? -6.211 -12.390 18.960 1.00 89.31 195 ASN A CA 1
ATOM 1513 C C . ASN A 1 195 ? -4.840 -11.798 18.576 1.00 89.31 195 ASN A C 1
ATOM 1515 O O . ASN A 1 195 ? -4.133 -11.270 19.433 1.00 89.31 195 ASN A O 1
ATOM 1519 N N . SER A 1 196 ? -4.449 -11.881 17.301 1.00 93.88 196 SER A N 1
ATOM 1520 C CA . SER A 1 196 ? -3.187 -11.308 16.819 1.00 93.88 196 SER A CA 1
ATOM 1521 C C . SER A 1 196 ? -3.289 -9.789 16.637 1.00 93.88 196 SER A C 1
ATOM 1523 O O . SER A 1 196 ? -4.349 -9.256 16.310 1.00 93.88 196 SER A O 1
ATOM 1525 N N . ARG A 1 197 ? -2.163 -9.087 16.805 1.00 94.00 197 ARG A N 1
ATOM 1526 C CA . ARG A 1 197 ? -2.019 -7.664 16.436 1.00 94.00 197 ARG A CA 1
ATOM 1527 C C . ARG A 1 197 ? -1.782 -7.470 14.942 1.00 94.00 197 ARG A C 1
ATOM 1529 O O . ARG A 1 197 ? -1.945 -6.362 14.442 1.00 94.00 197 ARG A O 1
ATOM 1536 N N . GLU A 1 198 ? -1.414 -8.534 14.237 1.00 95.62 198 GLU A N 1
ATOM 1537 C CA . GLU A 1 198 ? -1.113 -8.511 12.810 1.00 95.62 198 GLU A CA 1
ATOM 1538 C C . GLU A 1 198 ? -1.859 -9.624 12.068 1.00 95.62 198 GLU A C 1
ATOM 1540 O O . GLU A 1 198 ? -1.895 -10.776 12.512 1.00 95.62 198 GLU A O 1
ATOM 1545 N N . LEU A 1 199 ? -2.411 -9.280 10.908 1.00 97.00 199 LEU A N 1
ATOM 1546 C CA . LEU A 1 199 ? -2.912 -10.208 9.905 1.00 97.00 199 LEU A CA 1
ATOM 1547 C C . LEU A 1 199 ? -2.019 -10.092 8.664 1.00 97.00 199 LEU A C 1
ATOM 1549 O O . LEU A 1 199 ? -2.115 -9.125 7.915 1.00 97.00 199 LEU A O 1
ATOM 1553 N N . ARG A 1 200 ? -1.125 -11.067 8.468 1.00 96.69 200 ARG A N 1
ATOM 1554 C CA . ARG A 1 200 ? -0.157 -11.086 7.357 1.00 96.69 200 ARG A CA 1
ATOM 1555 C C . ARG A 1 200 ? -0.747 -11.783 6.132 1.00 96.69 200 ARG A C 1
ATOM 1557 O O . ARG A 1 200 ? -0.795 -13.013 6.106 1.00 96.69 200 ARG A O 1
ATOM 1564 N N . LEU A 1 201 ? -1.131 -11.009 5.119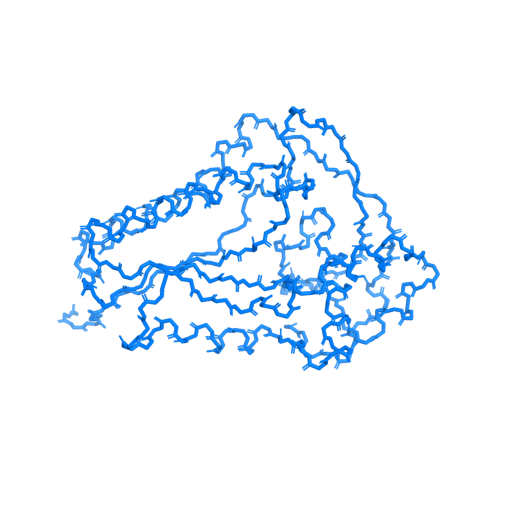 1.00 96.50 201 LEU A N 1
ATOM 1565 C CA . LEU A 1 201 ? -1.575 -11.496 3.803 1.00 96.50 201 LEU A CA 1
ATOM 1566 C C . LEU A 1 201 ? -0.473 -11.385 2.730 1.00 96.50 201 LEU A C 1
ATOM 1568 O O . LEU A 1 201 ? -0.657 -11.809 1.594 1.00 96.50 201 LEU A O 1
ATOM 1572 N N . ASP A 1 202 ? 0.693 -10.859 3.103 1.00 96.50 202 ASP A N 1
ATOM 1573 C CA . ASP A 1 202 ? 1.810 -10.485 2.231 1.00 96.50 202 ASP A CA 1
ATOM 1574 C C . ASP A 1 202 ? 3.013 -11.441 2.304 1.00 96.50 202 ASP A C 1
ATOM 1576 O O . ASP A 1 202 ? 4.050 -11.165 1.714 1.00 96.50 202 ASP A O 1
ATOM 1580 N N . LYS A 1 203 ? 2.927 -12.579 3.007 1.00 97.06 203 LYS A N 1
ATOM 1581 C CA . LYS A 1 203 ? 4.097 -13.459 3.229 1.00 97.06 203 LYS A CA 1
ATOM 1582 C C . LYS A 1 203 ? 4.796 -13.894 1.936 1.00 97.06 203 LYS A C 1
ATOM 1584 O O . LYS A 1 203 ? 6.021 -13.874 1.872 1.00 97.06 203 LYS A O 1
ATOM 1589 N N . ALA A 1 204 ? 4.025 -14.293 0.923 1.00 97.56 204 ALA A N 1
ATOM 1590 C CA . ALA A 1 204 ? 4.575 -14.686 -0.373 1.00 97.56 204 ALA A CA 1
ATOM 1591 C C . ALA A 1 204 ? 5.206 -13.493 -1.104 1.00 97.56 204 ALA A C 1
ATOM 1593 O O . ALA A 1 204 ? 6.258 -13.642 -1.709 1.00 97.56 204 ALA A O 1
ATOM 1594 N N . PHE A 1 205 ? 4.594 -12.313 -0.991 1.00 97.31 205 PHE A N 1
ATOM 1595 C CA . PHE A 1 205 ? 5.118 -11.064 -1.535 1.00 97.31 205 PHE A CA 1
ATOM 1596 C C . PHE A 1 205 ? 6.465 -10.688 -0.897 1.00 97.31 205 PHE A C 1
ATOM 1598 O O . PHE A 1 205 ? 7.448 -10.489 -1.601 1.00 97.31 205 PHE A O 1
ATOM 1605 N N . GLN A 1 206 ? 6.552 -10.708 0.434 1.00 97.12 206 GLN A N 1
ATOM 1606 C CA . GLN A 1 206 ? 7.792 -10.430 1.170 1.00 97.12 206 GLN A CA 1
ATOM 1607 C C . GLN A 1 206 ? 8.922 -11.390 0.775 1.00 97.12 206 GLN A C 1
ATOM 1609 O O . GLN A 1 206 ? 10.071 -10.987 0.620 1.00 97.12 206 GLN A O 1
ATOM 1614 N N . ALA A 1 207 ? 8.594 -12.668 0.562 1.00 97.75 207 ALA A N 1
ATOM 1615 C CA . ALA A 1 207 ? 9.569 -13.679 0.168 1.00 97.75 207 ALA A CA 1
ATOM 1616 C C . ALA A 1 207 ? 10.149 -13.467 -1.243 1.00 97.75 207 ALA A C 1
ATOM 1618 O O . ALA A 1 207 ? 11.220 -14.002 -1.532 1.00 97.75 207 ALA A O 1
ATOM 1619 N N . ILE A 1 208 ? 9.468 -12.715 -2.119 1.00 98.00 208 ILE A N 1
ATOM 1620 C CA . ILE A 1 208 ? 9.908 -12.497 -3.504 1.00 98.00 208 ILE A CA 1
ATOM 1621 C C . ILE A 1 208 ? 10.597 -11.154 -3.738 1.00 98.00 208 ILE A C 1
ATOM 1623 O O . ILE A 1 208 ? 11.092 -10.942 -4.842 1.00 98.00 208 ILE A O 1
ATOM 1627 N N . LEU A 1 209 ? 10.699 -10.277 -2.732 1.00 97.56 209 LEU A N 1
ATOM 1628 C CA . LEU A 1 209 ? 11.357 -8.971 -2.877 1.00 97.56 209 LEU A CA 1
ATOM 1629 C C . LEU A 1 209 ? 12.794 -9.066 -3.435 1.00 97.56 209 LEU A C 1
ATOM 1631 O O . LEU A 1 209 ? 13.100 -8.338 -4.379 1.00 97.56 209 LEU A O 1
ATOM 1635 N N . PRO A 1 210 ? 13.661 -10.010 -3.000 1.00 97.75 210 PRO A N 1
ATOM 1636 C CA . PRO A 1 210 ? 14.994 -10.148 -3.596 1.00 97.75 210 PRO A CA 1
ATOM 1637 C C . PRO A 1 210 ? 14.967 -10.508 -5.090 1.00 97.75 210 PRO A C 1
ATOM 1639 O O . PRO A 1 210 ? 15.809 -10.061 -5.868 1.00 97.75 210 PRO A O 1
ATOM 1642 N N . GLU A 1 211 ? 13.999 -11.328 -5.505 1.00 98.50 211 GLU A N 1
ATOM 1643 C CA . GLU A 1 211 ? 13.820 -11.703 -6.908 1.00 98.50 211 GLU A CA 1
ATOM 1644 C C . GLU A 1 211 ? 13.254 -10.539 -7.726 1.00 98.50 211 GLU A C 1
ATOM 1646 O O . GLU A 1 211 ? 13.716 -10.299 -8.842 1.00 98.50 211 GLU A O 1
ATOM 1651 N N . PHE A 1 212 ? 12.308 -9.792 -7.152 1.00 98.00 212 PHE A N 1
ATOM 1652 C CA . PHE A 1 212 ? 11.794 -8.552 -7.717 1.00 98.00 212 PHE A CA 1
ATOM 1653 C C . PHE A 1 212 ? 12.929 -7.573 -8.016 1.00 98.00 212 PHE A C 1
ATOM 1655 O O . PHE A 1 212 ? 13.056 -7.172 -9.168 1.00 98.00 212 PHE A O 1
ATOM 1662 N N . HIS A 1 213 ? 13.789 -7.258 -7.041 1.00 97.56 213 HIS A N 1
ATOM 1663 C CA . HIS A 1 213 ? 14.888 -6.301 -7.227 1.00 97.56 213 HIS A CA 1
ATOM 1664 C C . HIS A 1 213 ? 15.814 -6.713 -8.365 1.00 97.56 213 HIS A C 1
ATOM 1666 O O . HIS A 1 213 ? 16.093 -5.920 -9.263 1.00 97.56 213 HIS A O 1
ATOM 1672 N N . LYS A 1 214 ? 16.204 -7.993 -8.397 1.00 98.38 214 LYS A N 1
ATOM 1673 C CA . LYS A 1 214 ? 17.042 -8.544 -9.468 1.00 98.38 214 LYS A CA 1
ATOM 1674 C C . LYS A 1 214 ? 16.388 -8.405 -10.847 1.00 98.38 214 LYS A C 1
ATOM 1676 O O . LYS A 1 214 ? 17.057 -8.031 -11.809 1.00 98.38 214 LYS A O 1
ATOM 1681 N N . ARG A 1 215 ? 15.097 -8.737 -10.976 1.00 98.31 215 ARG A N 1
ATOM 1682 C CA . ARG A 1 215 ? 14.381 -8.648 -12.261 1.00 98.31 215 ARG A CA 1
ATOM 1683 C C . ARG A 1 215 ? 14.117 -7.198 -12.663 1.00 98.31 215 ARG A C 1
ATOM 1685 O O . ARG A 1 215 ? 14.259 -6.869 -13.835 1.00 98.31 215 ARG A O 1
ATOM 1692 N N . ALA A 1 216 ? 13.774 -6.336 -11.710 1.00 97.12 216 ALA A N 1
ATOM 1693 C CA . ALA A 1 216 ? 13.551 -4.915 -11.937 1.00 97.12 216 ALA A CA 1
ATOM 1694 C C . ALA A 1 216 ? 14.832 -4.216 -12.407 1.00 97.12 216 ALA A C 1
ATOM 1696 O O . ALA A 1 216 ? 14.763 -3.406 -13.323 1.00 97.12 216 ALA A O 1
ATOM 1697 N N . GLU A 1 217 ? 15.996 -4.562 -11.847 1.00 96.75 217 GLU A N 1
ATOM 1698 C CA . GLU A 1 217 ? 17.302 -4.049 -12.275 1.00 96.75 217 GLU A CA 1
ATOM 1699 C C . GLU A 1 217 ? 17.682 -4.526 -13.686 1.00 96.75 217 GLU A C 1
ATOM 1701 O O . GLU A 1 217 ? 18.156 -3.733 -14.500 1.00 96.75 217 GLU A O 1
ATOM 1706 N N . ALA A 1 218 ? 17.416 -5.792 -14.012 1.00 97.44 218 ALA A N 1
ATOM 1707 C CA . ALA A 1 218 ? 17.742 -6.367 -15.317 1.00 97.44 218 ALA A CA 1
ATOM 1708 C C . ALA A 1 218 ? 16.774 -5.969 -16.447 1.00 97.44 218 ALA A C 1
ATOM 1710 O O . ALA A 1 218 ? 17.117 -6.128 -17.616 1.00 97.44 218 ALA A O 1
ATOM 1711 N N . LEU A 1 219 ? 15.574 -5.479 -16.117 1.00 97.69 219 LEU A N 1
ATOM 1712 C CA . LEU A 1 219 ? 14.534 -5.164 -17.096 1.00 97.69 219 LEU A CA 1
ATOM 1713 C C . LEU A 1 219 ? 15.023 -4.107 -18.098 1.00 97.69 219 LEU A C 1
ATOM 1715 O O . LEU A 1 219 ? 15.614 -3.103 -17.707 1.00 97.69 219 LEU A O 1
ATOM 1719 N N . THR A 1 220 ? 14.726 -4.267 -19.382 1.00 97.12 220 THR A N 1
ATOM 1720 C CA . THR A 1 220 ? 14.940 -3.231 -20.403 1.00 97.12 220 THR A CA 1
ATOM 1721 C C . THR A 1 220 ? 13.620 -2.865 -21.086 1.00 97.12 220 THR A C 1
ATOM 1723 O O . THR A 1 220 ? 12.657 -3.630 -21.006 1.00 97.12 220 THR A O 1
ATOM 1726 N N . PRO A 1 221 ? 13.529 -1.715 -21.785 1.00 95.56 221 PRO A N 1
ATOM 1727 C CA . PRO A 1 221 ? 12.313 -1.357 -22.517 1.00 95.56 221 PRO A CA 1
ATOM 1728 C C . PRO A 1 221 ? 11.870 -2.411 -23.544 1.00 95.56 221 PRO A C 1
ATOM 1730 O O . PRO A 1 221 ? 10.676 -2.548 -23.790 1.00 95.56 221 PRO A O 1
ATOM 1733 N N . ALA A 1 222 ? 12.808 -3.177 -24.116 1.00 95.75 222 ALA A N 1
ATOM 1734 C CA . ALA A 1 222 ? 12.503 -4.237 -25.077 1.00 95.75 222 ALA A CA 1
ATOM 1735 C C . ALA A 1 222 ? 11.823 -5.457 -24.430 1.00 95.75 222 ALA A C 1
ATOM 1737 O O . ALA A 1 222 ? 11.073 -6.164 -25.099 1.00 95.75 222 ALA A O 1
ATOM 1738 N N . ASP A 1 223 ? 12.052 -5.685 -23.135 1.00 95.56 223 ASP A N 1
ATOM 1739 C CA . ASP A 1 223 ? 11.511 -6.835 -22.405 1.00 95.56 223 ASP A CA 1
ATOM 1740 C C . ASP A 1 223 ? 10.067 -6.608 -21.942 1.00 95.56 223 ASP A C 1
ATOM 1742 O O . ASP A 1 223 ? 9.323 -7.570 -21.745 1.00 95.56 223 ASP A O 1
ATOM 1746 N N . VAL A 1 224 ? 9.663 -5.342 -21.772 1.00 94.19 224 VAL A N 1
ATOM 1747 C CA . VAL A 1 224 ? 8.379 -4.923 -21.177 1.00 94.19 224 VAL A CA 1
ATOM 1748 C C . VAL A 1 224 ? 7.174 -5.677 -21.757 1.00 94.19 224 VAL A C 1
ATOM 1750 O O . VAL A 1 224 ? 6.407 -6.220 -20.958 1.00 94.19 224 VAL A O 1
ATOM 1753 N N . PRO A 1 225 ? 6.994 -5.798 -23.093 1.00 93.56 225 PRO A N 1
ATOM 1754 C CA . PRO A 1 225 ? 5.835 -6.504 -23.638 1.00 93.56 225 PRO A CA 1
ATOM 1755 C C . PRO A 1 225 ? 5.793 -7.987 -23.253 1.00 93.56 225 PRO A C 1
ATOM 1757 O O . PRO A 1 225 ? 4.720 -8.515 -22.981 1.00 93.56 225 PRO A O 1
ATOM 1760 N N . GLY A 1 226 ? 6.947 -8.662 -23.216 1.00 94.81 226 GLY A N 1
ATOM 1761 C CA . GLY A 1 226 ? 7.025 -10.094 -22.913 1.00 94.81 226 GLY A CA 1
ATOM 1762 C C . GLY A 1 226 ? 6.914 -10.388 -21.419 1.00 94.81 226 GLY A C 1
ATOM 1763 O O . GLY A 1 226 ? 6.172 -11.278 -21.014 1.00 94.81 226 GLY A O 1
ATOM 1764 N N . VAL A 1 227 ? 7.613 -9.610 -20.588 1.00 97.44 227 VAL A N 1
ATOM 1765 C CA . VAL A 1 227 ? 7.621 -9.780 -19.127 1.00 97.44 227 VAL A CA 1
ATOM 1766 C C . VAL A 1 227 ? 6.232 -9.565 -18.534 1.00 97.44 227 VAL A C 1
ATOM 1768 O O . VAL A 1 227 ? 5.838 -10.299 -17.630 1.00 97.44 227 VAL A O 1
ATOM 1771 N N . PHE A 1 228 ? 5.480 -8.583 -19.037 1.00 97.75 228 PHE A N 1
ATOM 1772 C CA . PHE A 1 228 ? 4.181 -8.212 -18.475 1.00 97.75 228 PHE A CA 1
ATOM 1773 C C . PHE A 1 228 ? 2.971 -8.784 -19.227 1.00 97.75 228 PHE A C 1
ATOM 1775 O O . PHE A 1 228 ? 1.844 -8.579 -18.779 1.00 97.75 228 PHE A O 1
ATOM 1782 N N . GLU A 1 229 ? 3.160 -9.571 -20.296 1.00 97.44 229 GLU A N 1
ATOM 1783 C CA . GLU A 1 229 ? 2.066 -10.295 -20.969 1.00 97.44 229 GLU A CA 1
ATOM 1784 C C . GLU A 1 229 ? 1.178 -11.093 -19.994 1.00 97.44 229 GLU A C 1
ATOM 1786 O O . GLU A 1 229 ? -0.049 -11.035 -20.141 1.00 97.44 229 GLU A O 1
ATOM 1791 N N . PRO A 1 230 ? 1.720 -11.794 -18.970 1.00 97.38 230 PRO A N 1
ATOM 1792 C CA . PRO A 1 23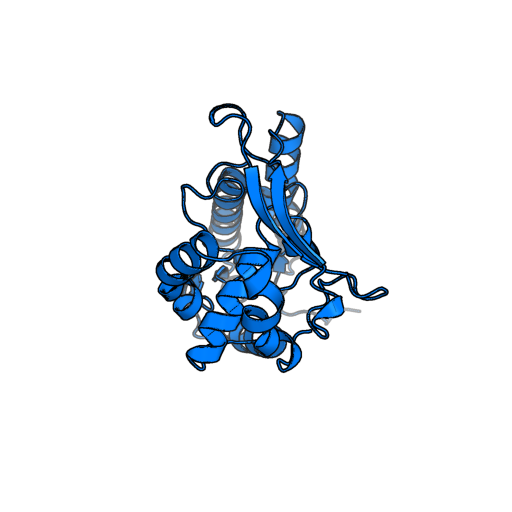0 ? 0.891 -12.541 -18.029 1.00 97.38 230 PRO A CA 1
ATOM 1793 C C . PRO A 1 230 ? -0.161 -11.687 -17.313 1.00 97.38 230 PRO A C 1
ATOM 1795 O O . PRO A 1 230 ? -1.224 -12.215 -16.997 1.00 97.38 230 PRO A O 1
ATOM 1798 N N . LEU A 1 231 ? 0.086 -10.386 -17.100 1.00 96.69 231 LEU A N 1
ATOM 1799 C CA . LEU A 1 231 ? -0.847 -9.491 -16.403 1.00 96.69 231 LEU A CA 1
ATOM 1800 C C . LEU A 1 231 ? -2.179 -9.345 -17.146 1.00 96.69 231 LEU A C 1
ATOM 1802 O O . LEU A 1 231 ? -3.226 -9.281 -16.510 1.00 96.69 231 LEU A O 1
ATOM 1806 N N . THR A 1 232 ? -2.154 -9.404 -18.481 1.00 96.19 232 THR A N 1
ATOM 1807 C CA . THR A 1 232 ? -3.357 -9.316 -19.333 1.00 96.19 232 THR A CA 1
ATOM 1808 C C . THR A 1 232 ? -4.316 -10.499 -19.165 1.00 96.19 232 THR A C 1
ATOM 1810 O O . THR A 1 232 ? -5.448 -10.463 -19.644 1.00 96.19 232 THR A O 1
ATOM 1813 N N . LYS A 1 233 ? -3.863 -11.570 -18.501 1.00 95.62 233 LYS A N 1
ATOM 1814 C CA . LYS A 1 233 ? -4.601 -12.828 -18.313 1.00 95.62 233 LYS A CA 1
ATOM 1815 C C . LYS A 1 233 ? -5.116 -12.993 -16.879 1.00 95.62 233 LYS A C 1
ATOM 1817 O O . LYS A 1 233 ? -5.749 -14.005 -16.584 1.00 95.62 233 LYS A O 1
ATOM 1822 N N . LEU A 1 234 ? -4.822 -12.045 -15.987 1.00 93.88 234 LEU A N 1
ATOM 1823 C CA . LEU A 1 234 ? -5.212 -12.098 -14.580 1.00 93.88 234 LEU A CA 1
ATOM 1824 C C . LEU A 1 234 ? -6.538 -11.368 -14.338 1.00 93.88 234 LEU A C 1
ATOM 1826 O O . LEU A 1 234 ? -6.826 -10.359 -14.973 1.00 93.88 234 LEU A O 1
ATOM 1830 N N . ASP A 1 235 ? -7.322 -11.859 -13.371 1.00 89.31 235 ASP A N 1
ATOM 1831 C CA . ASP A 1 235 ? -8.478 -11.137 -12.807 1.00 89.31 235 ASP A CA 1
ATOM 1832 C C . ASP A 1 235 ? -7.964 -10.059 -11.846 1.00 89.31 235 ASP A C 1
ATOM 1834 O O . ASP A 1 235 ? -8.000 -10.221 -10.620 1.00 89.31 235 ASP A O 1
ATOM 1838 N N . LEU A 1 236 ? -7.400 -9.007 -12.435 1.00 88.44 236 LEU A N 1
ATOM 1839 C CA . LEU A 1 236 ? -7.145 -7.730 -11.781 1.00 88.44 236 LEU A CA 1
ATOM 1840 C C . LEU A 1 236 ? -8.478 -6.954 -11.672 1.00 88.44 236 LEU A C 1
ATOM 1842 O O . LEU A 1 236 ? -9.354 -7.189 -12.507 1.00 88.44 236 LEU A O 1
ATOM 1846 N N . PRO A 1 237 ? -8.695 -6.145 -10.616 1.00 70.12 237 PRO A N 1
ATOM 1847 C CA . PRO A 1 237 ? -9.923 -5.376 -10.386 1.00 70.12 237 PRO A CA 1
ATOM 1848 C C . PRO A 1 237 ? -10.528 -4.649 -11.597 1.00 70.12 237 PRO A C 1
ATOM 1850 O O . PRO A 1 237 ? -9.806 -4.247 -12.535 1.00 70.12 237 PRO A O 1
#

Radius of gyration: 19.1 Å; chains: 1; bounding box: 53×41×51 Å